Protein AF-A0AAV2LCS0-F1 (afdb_monomer_lite)

Sequence (369 aa):
MIQVMLLKSLLQVCLQYDCSNLLSLPSSFLEPLLCFTLMEDPEIRLLVLRILTSLLDRKHNQDQLETSVDFDVSILEQKREHSRHDQLFMRKNADSLYRHMFLAFKEESNGRDHFHSLFVLLAVVLLELSNEEAEVDLIRLVLALQELALSNQEELSVFNRCGIHAVCAAFMSLICGVAFTAELRTYVTKVVESRRTKASFLLPEFVFSDSKCVPERDLEVEPCCLFVQSEVCEALTGTSYSANIERLRLPYTSQLTDEERLSRRKSVNDVISVQLDLDPETRDPLQKPQEQITFETLKNAIEDVGGAEEEQRRRREVTLRFQTAPFEEIAALCGAKTLLQSGLPQVFELIIRTPPSPTAPRSEPGFHH

Radius of gyration: 25.66 Å; chains: 1; bounding box: 66×73×80 Å

InterPro domains:
  IPR051851 EFR3 Homologs [PTHR12444] (1-360)

Organism: Knipowitschia caucasica (NCBI:txid637954)

Foldseek 3Di:
DVLLVLLVVLLVVLLVDQCPFPLLPDPLQVLLLLVQCQDLDPSSVLSSLSSLLSNLQNPPQLVQDDLALPRQLVVGDADPDADPRLVVVCVVCVLSNLLSLLNSLLRQPDALSSLSSSLSSLLSCLRRRDDLQSLLVSLLSLQVLLVVLVDPVRPHDLLSSLSSLQSSLSSQSSSCNRDFDPQSNVLSVQLVVVCVVPPVSSHPVNSNDPDPPRDPDDDDDDPSNHDDLVSNLVRCPPHPSNVCSVVSVDHDDSDDDVVRVVVVVVVVVVVVPPDDDDDDDDDDDDDDDDDDDDPVNVVVVVVVVVVVVVVVVVLVVVVVCVVPPDPVVVVVVPVPPPCCSVCVVSSSCVSSPPDDPDDDDPDDDDDDD

pLDDT: mean 75.93, std 22.0, range [28.0, 98.44]

Structure (mmCIF, N/CA/C/O backbone):
data_AF-A0AAV2LCS0-F1
#
_entry.id   AF-A0AAV2LCS0-F1
#
loop_
_atom_site.group_PDB
_atom_site.id
_atom_site.type_symbol
_atom_site.label_atom_id
_atom_site.label_alt_id
_atom_site.label_comp_id
_atom_site.label_asym_id
_atom_site.label_entity_id
_atom_site.label_seq_id
_atom_site.pdbx_PDB_ins_code
_atom_site.Cartn_x
_atom_site.Cartn_y
_atom_site.Cartn_z
_atom_site.occupancy
_atom_site.B_iso_or_equiv
_atom_site.auth_seq_id
_atom_site.auth_comp_id
_atom_site.auth_asym_id
_atom_site.auth_atom_id
_atom_site.pdbx_PDB_model_num
ATOM 1 N N . MET A 1 1 ? 5.949 -1.673 -27.686 1.00 60.91 1 MET A N 1
ATOM 2 C CA . MET A 1 1 ? 6.472 -3.025 -28.015 1.00 60.91 1 MET A CA 1
ATOM 3 C C . MET A 1 1 ? 7.905 -3.245 -27.515 1.00 60.91 1 MET A C 1
ATOM 5 O O . MET A 1 1 ? 8.075 -4.097 -26.659 1.00 60.91 1 MET A O 1
ATOM 9 N N . ILE A 1 2 ? 8.917 -2.474 -27.947 1.00 74.25 2 ILE A N 1
ATOM 10 C CA . ILE A 1 2 ? 10.315 -2.647 -27.473 1.00 74.25 2 ILE A CA 1
ATOM 11 C C . ILE A 1 2 ? 10.454 -2.413 -25.956 1.00 74.25 2 ILE A C 1
ATOM 13 O O . ILE A 1 2 ? 11.047 -3.234 -25.267 1.00 74.25 2 ILE A O 1
ATOM 17 N N . GLN A 1 3 ? 9.855 -1.345 -25.422 1.00 75.31 3 GLN A N 1
ATOM 18 C CA . GLN A 1 3 ? 9.908 -1.022 -23.988 1.00 75.31 3 GLN A CA 1
ATOM 19 C C . GLN A 1 3 ? 9.312 -2.137 -23.110 1.00 75.31 3 GLN A C 1
ATOM 21 O O . GLN A 1 3 ? 9.934 -2.563 -22.144 1.00 75.31 3 GLN A O 1
ATOM 26 N N . VAL A 1 4 ? 8.155 -2.683 -23.499 1.00 82.88 4 VAL A N 1
ATOM 27 C CA . VAL A 1 4 ? 7.520 -3.835 -22.831 1.00 82.88 4 VAL A CA 1
ATOM 28 C C . VAL A 1 4 ? 8.422 -5.072 -22.864 1.00 82.88 4 VAL A C 1
ATOM 30 O O . VAL A 1 4 ? 8.552 -5.760 -21.856 1.00 82.88 4 VAL A O 1
ATOM 33 N N . MET A 1 5 ? 9.083 -5.356 -23.993 1.00 84.00 5 MET A N 1
ATOM 34 C CA . MET A 1 5 ? 10.032 -6.473 -24.083 1.00 84.00 5 MET A CA 1
ATOM 35 C C . MET A 1 5 ? 11.230 -6.279 -23.148 1.00 84.00 5 MET A C 1
ATOM 37 O O . MET A 1 5 ? 11.602 -7.215 -22.447 1.00 84.00 5 MET A O 1
ATOM 41 N N . LEU A 1 6 ? 11.800 -5.071 -23.090 1.00 81.25 6 LEU A N 1
ATOM 42 C CA . LEU A 1 6 ? 12.910 -4.758 -22.185 1.00 81.25 6 LEU A CA 1
ATOM 43 C C . LEU A 1 6 ? 12.504 -4.891 -20.714 1.00 81.25 6 LEU A C 1
ATOM 45 O O . LEU A 1 6 ? 13.257 -5.466 -19.935 1.00 81.25 6 LEU A O 1
ATOM 49 N N . LEU A 1 7 ? 11.310 -4.425 -20.340 1.00 86.69 7 LEU A N 1
ATOM 50 C CA . LEU A 1 7 ? 10.780 -4.578 -18.982 1.00 86.69 7 LEU A CA 1
ATOM 51 C C . LEU A 1 7 ? 10.519 -6.047 -18.631 1.00 86.69 7 LEU A C 1
ATOM 53 O O . LEU A 1 7 ? 10.845 -6.471 -17.528 1.00 86.69 7 LEU A O 1
ATOM 57 N N . LYS A 1 8 ? 10.008 -6.855 -19.567 1.00 87.19 8 LYS A N 1
ATOM 58 C CA . LYS A 1 8 ? 9.865 -8.308 -19.367 1.00 87.19 8 LYS A CA 1
ATOM 59 C C . LYS A 1 8 ? 11.221 -8.982 -19.152 1.00 87.19 8 LYS A C 1
ATOM 61 O O . LYS A 1 8 ? 11.351 -9.785 -18.232 1.00 87.19 8 LYS A O 1
ATOM 66 N N . SER A 1 9 ? 12.232 -8.628 -19.945 1.00 85.44 9 SER A N 1
ATOM 67 C CA . SER A 1 9 ? 13.601 -9.121 -19.751 1.00 85.44 9 SER A CA 1
ATOM 68 C C . SER A 1 9 ? 14.180 -8.677 -18.410 1.00 85.44 9 SER A C 1
ATOM 70 O O . SER A 1 9 ? 14.787 -9.483 -17.711 1.00 85.44 9 SER A O 1
ATOM 72 N N . LEU A 1 10 ? 13.960 -7.420 -18.017 1.00 85.31 10 LEU A N 1
ATOM 73 C CA . LEU A 1 10 ? 14.415 -6.909 -16.731 1.00 85.31 10 LEU A CA 1
ATOM 74 C C . LEU A 1 10 ? 13.744 -7.642 -15.566 1.00 85.31 10 LEU A C 1
ATOM 76 O O . LEU A 1 10 ? 14.432 -8.052 -14.640 1.00 85.31 10 LEU A O 1
ATOM 80 N N . LEU A 1 11 ? 12.432 -7.869 -15.634 1.00 86.50 11 LEU A N 1
ATOM 81 C CA . LEU A 1 11 ? 11.710 -8.637 -14.625 1.00 86.50 11 LEU A CA 1
ATOM 82 C C . LEU A 1 11 ? 12.315 -10.036 -14.452 1.00 86.50 11 LEU A C 1
ATOM 84 O O . LEU A 1 11 ? 12.570 -10.446 -13.326 1.00 86.50 11 LEU A O 1
ATOM 88 N N . GLN A 1 12 ? 12.623 -10.734 -15.550 1.00 85.62 12 GLN A N 1
ATOM 89 C CA . GLN A 1 12 ? 13.278 -12.048 -15.488 1.00 85.62 12 GLN A CA 1
ATOM 90 C C . GLN A 1 12 ? 14.646 -11.999 -14.795 1.00 85.62 12 GLN A C 1
ATOM 92 O O . GLN A 1 12 ? 14.981 -12.905 -14.036 1.00 85.62 12 GLN A O 1
ATOM 97 N N . VAL A 1 13 ? 15.421 -10.934 -15.015 1.00 83.69 13 VAL A N 1
ATOM 98 C CA . VAL A 1 13 ? 16.699 -10.728 -14.318 1.00 83.69 13 VAL A CA 1
ATOM 99 C C . VAL A 1 13 ? 16.473 -10.437 -12.833 1.00 83.69 13 VAL A C 1
ATOM 101 O O . VAL A 1 13 ? 17.164 -11.011 -11.997 1.00 83.69 13 VAL A O 1
ATOM 104 N N . CYS A 1 14 ? 15.502 -9.587 -12.491 1.00 82.94 14 CYS A N 1
ATOM 105 C CA . CYS A 1 14 ? 15.187 -9.228 -11.107 1.00 82.94 14 CYS A CA 1
ATOM 106 C C . CYS A 1 14 ? 14.700 -10.423 -10.282 1.00 82.94 14 CYS A C 1
ATOM 108 O O . CYS A 1 14 ? 15.088 -10.537 -9.127 1.00 82.94 14 CYS A O 1
ATOM 110 N N . LEU A 1 15 ? 13.936 -11.346 -10.874 1.00 80.44 15 LEU A N 1
ATOM 111 C CA . LEU A 1 15 ? 13.495 -12.578 -10.202 1.00 80.44 15 LEU A CA 1
ATOM 112 C C . LEU A 1 15 ? 14.661 -13.479 -9.762 1.00 80.44 15 LEU A C 1
ATOM 114 O O . LEU A 1 15 ? 14.513 -14.269 -8.836 1.00 80.44 15 LEU A O 1
ATOM 118 N N . GLN A 1 16 ? 15.819 -13.372 -10.418 1.00 75.44 16 GLN A N 1
ATOM 119 C CA . GLN A 1 16 ? 17.027 -14.137 -10.087 1.00 75.44 16 GLN A CA 1
ATOM 120 C C . GLN A 1 16 ? 18.063 -13.307 -9.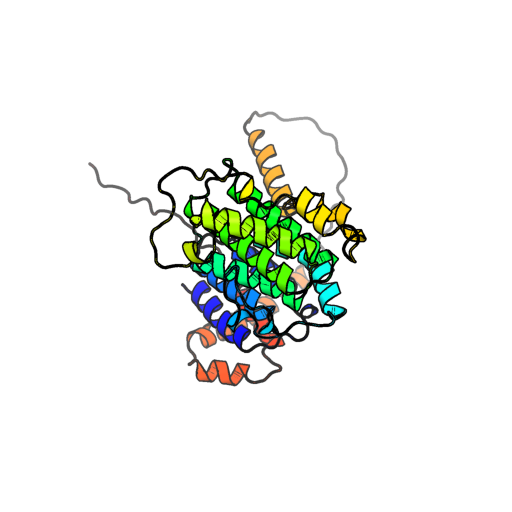316 1.00 75.44 16 GLN A C 1
ATOM 122 O O . GLN A 1 16 ? 19.148 -13.801 -8.996 1.00 75.44 16 GLN A O 1
ATOM 127 N N . TYR A 1 17 ? 17.769 -12.032 -9.055 1.00 73.00 17 TYR A N 1
ATOM 128 C CA . TYR A 1 17 ? 18.704 -11.093 -8.460 1.00 73.00 17 TYR A CA 1
ATOM 129 C C . TYR A 1 17 ? 18.510 -11.006 -6.946 1.00 73.00 17 TYR A C 1
ATOM 131 O O . TYR A 1 17 ? 17.496 -10.517 -6.463 1.00 73.00 17 TYR A O 1
ATOM 139 N N . ASP A 1 18 ? 19.532 -11.406 -6.192 1.00 68.38 18 ASP A N 1
ATOM 140 C CA . ASP A 1 18 ? 19.561 -11.236 -4.739 1.00 68.38 18 ASP A CA 1
ATOM 141 C C . ASP A 1 18 ? 20.116 -9.847 -4.373 1.00 68.38 18 ASP A C 1
ATOM 143 O O . ASP A 1 18 ? 21.335 -9.615 -4.338 1.00 68.38 18 ASP A O 1
ATOM 147 N N . CYS A 1 19 ? 19.213 -8.893 -4.116 1.00 69.38 19 CYS A N 1
ATOM 148 C CA . CYS A 1 19 ? 19.583 -7.552 -3.671 1.00 69.38 19 CYS A CA 1
ATOM 149 C C . CYS A 1 19 ? 19.865 -7.509 -2.161 1.00 69.38 19 CYS A C 1
ATOM 151 O O . CYS A 1 19 ? 19.129 -6.913 -1.376 1.00 69.38 19 CYS A O 1
ATOM 153 N N . SER A 1 20 ? 20.987 -8.088 -1.736 1.00 70.44 20 SER A N 1
ATOM 154 C CA . SER A 1 20 ? 21.391 -8.062 -0.319 1.00 70.44 20 SER A CA 1
ATOM 155 C C . SER A 1 20 ? 21.577 -6.644 0.262 1.00 70.44 20 SER A C 1
ATOM 157 O O . SER A 1 20 ? 21.400 -6.447 1.466 1.00 70.44 20 SER A O 1
ATOM 159 N N . ASN A 1 21 ? 21.899 -5.635 -0.564 1.00 75.88 21 ASN A N 1
ATOM 160 C CA . ASN A 1 21 ? 22.090 -4.246 -0.130 1.00 75.88 21 ASN A CA 1
ATOM 161 C C . ASN A 1 21 ? 21.350 -3.231 -1.018 1.00 75.88 21 ASN A C 1
ATOM 163 O O . ASN A 1 21 ? 21.892 -2.759 -2.019 1.00 75.88 21 ASN A O 1
ATOM 167 N N . LEU A 1 22 ? 20.163 -2.803 -0.589 1.00 78.50 22 LEU A N 1
ATOM 168 C CA . LEU A 1 22 ? 19.326 -1.841 -1.317 1.00 78.50 22 LEU A CA 1
ATOM 169 C C . LEU A 1 22 ? 19.966 -0.458 -1.492 1.00 78.50 22 LEU A C 1
ATOM 171 O O . LEU A 1 22 ? 19.642 0.244 -2.443 1.00 78.50 22 LEU A O 1
ATOM 175 N N . LEU A 1 23 ? 20.923 -0.058 -0.644 1.00 74.25 23 LEU A N 1
ATOM 176 C CA . LEU A 1 23 ? 21.664 1.197 -0.848 1.00 74.25 23 LEU A CA 1
ATOM 177 C C . LEU A 1 23 ? 22.546 1.181 -2.102 1.00 74.25 23 LEU A C 1
ATOM 179 O O . LEU A 1 23 ? 22.976 2.241 -2.552 1.00 74.25 23 LEU A O 1
ATOM 183 N N . SER A 1 24 ? 22.836 -0.003 -2.646 1.00 74.50 24 SER A N 1
ATOM 184 C CA . SER A 1 24 ? 23.563 -0.133 -3.909 1.00 74.50 24 SER A CA 1
ATOM 185 C C . SER A 1 24 ? 22.690 0.143 -5.133 1.00 74.50 24 SER A C 1
ATOM 187 O O . SER A 1 24 ? 23.241 0.334 -6.215 1.00 74.50 24 SER A O 1
ATOM 189 N N . LEU A 1 25 ? 21.360 0.221 -4.970 1.00 76.88 25 LEU A N 1
ATOM 190 C CA . LEU A 1 25 ? 20.455 0.631 -6.040 1.00 76.88 25 LEU A CA 1
ATOM 191 C C . LEU A 1 25 ? 20.701 2.112 -6.373 1.00 76.88 25 LEU A C 1
ATOM 193 O O . LEU A 1 25 ? 20.488 2.982 -5.521 1.00 76.88 25 LEU A O 1
ATOM 197 N N . PRO A 1 26 ? 21.144 2.433 -7.601 1.00 75.69 26 PRO A N 1
ATOM 198 C CA . PRO A 1 26 ? 21.376 3.815 -7.995 1.00 75.69 26 PRO A CA 1
ATOM 199 C C . PRO A 1 26 ? 20.075 4.623 -7.942 1.00 75.69 26 PRO A C 1
ATOM 201 O O . PRO A 1 26 ? 19.030 4.164 -8.400 1.00 75.69 26 PRO A O 1
ATOM 204 N N . SER A 1 27 ? 20.121 5.866 -7.454 1.00 74.31 27 SER A N 1
ATOM 205 C CA . SER A 1 27 ? 18.945 6.753 -7.509 1.00 74.31 27 SER A CA 1
ATOM 206 C C . SER A 1 27 ? 18.533 7.079 -8.945 1.00 74.31 27 SER A C 1
ATOM 208 O O . SER A 1 27 ? 17.351 7.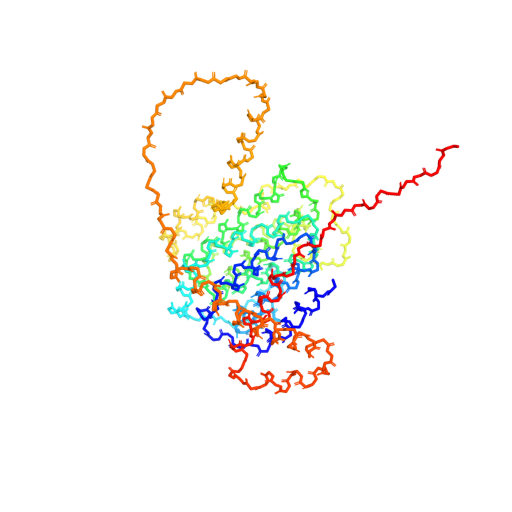252 -9.212 1.00 74.31 27 SER A O 1
ATOM 210 N N . SER A 1 28 ? 19.493 7.079 -9.877 1.00 73.44 28 SER A N 1
ATOM 211 C CA . SER A 1 28 ? 19.252 7.166 -11.324 1.00 73.44 28 SER A CA 1
ATOM 212 C C . SER A 1 28 ? 18.474 5.976 -11.891 1.00 73.44 28 SER A C 1
ATOM 214 O O . SER A 1 28 ? 18.107 5.999 -13.058 1.00 73.44 28 SER A O 1
ATOM 216 N N . PHE A 1 29 ? 18.239 4.938 -11.089 1.00 80.19 29 PHE A N 1
ATOM 217 C CA . PHE A 1 29 ? 17.440 3.781 -11.459 1.00 80.19 29 PHE A CA 1
ATOM 218 C C . PHE A 1 29 ? 16.111 3.727 -10.702 1.00 80.19 29 PHE A C 1
ATOM 220 O O . PHE A 1 29 ? 15.063 3.584 -11.329 1.00 80.19 29 PHE A O 1
ATOM 227 N N . LEU A 1 30 ? 16.143 3.873 -9.373 1.00 85.62 30 LEU A N 1
ATOM 228 C CA . LEU A 1 30 ? 14.934 3.765 -8.555 1.00 85.62 30 LEU A CA 1
ATOM 229 C C . LEU A 1 30 ? 13.898 4.835 -8.918 1.00 85.62 30 LEU A C 1
ATOM 231 O O . LEU A 1 30 ? 12.735 4.501 -9.102 1.00 85.62 30 LEU A O 1
ATOM 235 N N . GLU A 1 31 ? 14.309 6.097 -9.057 1.00 86.94 31 GLU A N 1
ATOM 236 C CA . GLU A 1 31 ? 13.360 7.182 -9.330 1.00 86.94 31 GLU A CA 1
ATOM 237 C C . GLU A 1 31 ? 12.685 7.024 -10.706 1.00 86.94 31 GLU A C 1
ATOM 239 O O . GLU A 1 31 ? 11.459 7.068 -10.762 1.00 86.94 31 GLU A O 1
ATOM 244 N N . PRO A 1 32 ? 13.401 6.725 -11.810 1.00 85.62 32 PRO A N 1
ATOM 245 C CA . PRO A 1 32 ? 12.733 6.432 -13.076 1.00 85.62 32 PRO A CA 1
ATOM 246 C C . PRO A 1 32 ? 11.816 5.206 -13.042 1.00 85.62 32 PRO A C 1
ATOM 248 O O . PRO A 1 32 ? 10.761 5.241 -13.671 1.00 85.62 32 PRO A O 1
ATOM 251 N N . LEU A 1 33 ? 12.166 4.140 -12.306 1.00 88.00 33 LEU A N 1
ATOM 252 C CA . LEU A 1 33 ? 11.241 3.017 -12.110 1.00 88.00 33 LEU A CA 1
ATOM 253 C C . LEU A 1 33 ? 9.968 3.458 -11.389 1.00 88.00 33 LEU A C 1
ATOM 255 O O . LEU A 1 33 ? 8.880 3.078 -11.804 1.00 88.00 33 LEU A O 1
ATOM 259 N N . LEU A 1 34 ? 10.092 4.264 -10.336 1.00 91.38 34 LEU A N 1
ATOM 260 C CA . LEU A 1 34 ? 8.938 4.809 -9.633 1.00 91.38 34 LEU A CA 1
ATOM 261 C C . LEU A 1 34 ? 8.088 5.682 -10.569 1.00 91.38 34 LEU A C 1
ATOM 263 O O . LEU A 1 34 ? 6.880 5.501 -10.633 1.00 91.38 34 LEU A O 1
ATOM 267 N N . CYS A 1 35 ? 8.690 6.538 -11.395 1.00 90.56 35 CYS A N 1
ATOM 268 C CA . CYS A 1 35 ? 7.948 7.283 -12.417 1.00 90.56 35 CYS A CA 1
ATOM 269 C C . CYS A 1 35 ? 7.230 6.353 -13.409 1.00 90.56 35 CYS A C 1
ATOM 271 O O . CYS A 1 35 ? 6.124 6.650 -13.859 1.00 90.56 35 CYS A O 1
ATOM 273 N N . PHE A 1 36 ? 7.825 5.204 -13.741 1.00 90.00 36 PHE A N 1
ATOM 274 C CA . PHE A 1 36 ? 7.237 4.257 -14.685 1.00 90.00 36 PHE A CA 1
ATOM 275 C C . PHE A 1 36 ? 6.006 3.529 -14.122 1.00 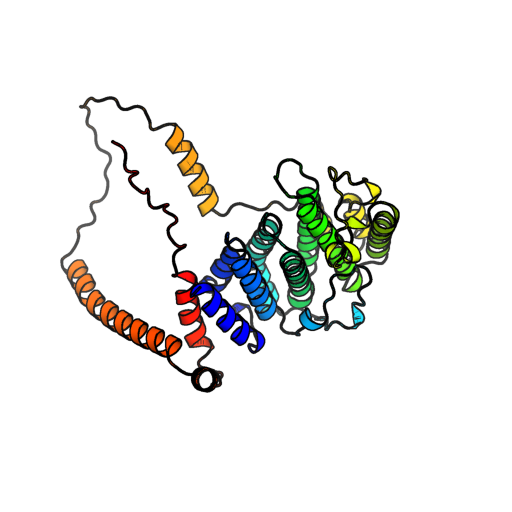90.00 36 PHE A C 1
ATOM 277 O O . PHE A 1 36 ? 5.201 3.014 -14.903 1.00 90.00 36 PHE A O 1
ATOM 284 N N . THR A 1 37 ? 5.793 3.537 -12.797 1.00 94.19 37 THR A N 1
ATOM 285 C CA . THR A 1 37 ? 4.527 3.075 -12.204 1.00 94.19 37 THR A CA 1
ATOM 286 C C . THR A 1 37 ? 3.362 4.013 -12.497 1.00 94.19 37 THR A C 1
ATOM 288 O O . THR A 1 37 ? 2.243 3.664 -12.150 1.00 94.19 37 THR A O 1
ATOM 291 N N . LEU A 1 38 ? 3.603 5.177 -13.111 1.00 93.88 38 LEU A N 1
ATOM 292 C CA . LEU A 1 38 ? 2.603 6.196 -13.455 1.00 93.88 38 LEU A CA 1
ATOM 293 C C . LEU A 1 38 ? 2.481 6.404 -14.976 1.00 93.88 38 LEU A C 1
ATOM 295 O O . LEU A 1 38 ? 1.999 7.432 -15.440 1.00 93.88 38 LEU A O 1
ATOM 299 N N . MET A 1 39 ? 2.968 5.454 -15.780 1.00 91.44 39 MET A N 1
ATOM 300 C CA . MET A 1 39 ? 2.828 5.507 -17.239 1.00 91.44 39 MET A CA 1
ATOM 301 C C . MET A 1 39 ? 1.380 5.268 -17.664 1.00 91.44 39 MET A C 1
ATOM 303 O O . MET A 1 39 ? 0.693 4.439 -17.076 1.00 91.44 39 MET A O 1
ATOM 307 N N . GLU A 1 40 ? 0.946 5.896 -18.758 1.00 89.31 40 GLU A N 1
ATOM 308 C CA . GLU A 1 40 ? -0.407 5.702 -19.310 1.00 89.31 40 GLU A CA 1
ATOM 309 C C . GLU A 1 40 ? -0.704 4.229 -19.653 1.00 89.31 40 GLU A C 1
ATOM 311 O O . GLU A 1 40 ? -1.824 3.753 -19.459 1.00 89.31 40 GLU A O 1
ATOM 316 N N . ASP A 1 41 ? 0.308 3.484 -20.113 1.00 92.56 41 ASP A N 1
ATOM 317 C CA . ASP A 1 41 ? 0.187 2.071 -20.486 1.00 92.56 41 ASP A CA 1
ATOM 318 C C . ASP A 1 41 ? 0.076 1.160 -19.238 1.00 92.56 41 ASP A C 1
ATOM 320 O O . ASP A 1 41 ? 1.053 1.013 -18.487 1.00 92.56 41 ASP A O 1
ATOM 324 N N . PRO A 1 42 ? -1.076 0.492 -19.020 1.00 95.00 42 PRO A N 1
ATOM 325 C CA . PRO A 1 42 ? -1.289 -0.364 -17.858 1.00 95.00 42 PRO A CA 1
ATOM 326 C C . PRO A 1 42 ? -0.383 -1.601 -17.839 1.00 95.00 42 PRO A C 1
ATOM 328 O O . PRO A 1 42 ? -0.048 -2.073 -16.750 1.00 95.00 42 PRO A O 1
ATOM 331 N N . GLU A 1 43 ? 0.043 -2.134 -18.990 1.00 95.56 43 GLU A N 1
ATOM 332 C CA . GLU A 1 43 ? 0.960 -3.281 -19.029 1.00 95.56 43 GLU A CA 1
ATOM 333 C C . GLU A 1 43 ? 2.345 -2.871 -18.513 1.00 95.56 43 GLU A C 1
ATOM 335 O O . GLU A 1 43 ? 2.960 -3.600 -17.732 1.00 95.56 43 GLU A O 1
ATOM 340 N N . ILE A 1 44 ? 2.813 -1.675 -18.889 1.00 93.44 44 ILE A N 1
ATOM 341 C CA . ILE A 1 44 ? 4.080 -1.118 -18.399 1.00 93.44 44 ILE A CA 1
ATOM 342 C C . ILE A 1 44 ? 4.025 -0.921 -16.886 1.00 93.44 44 ILE A C 1
ATOM 344 O O . ILE A 1 44 ? 4.919 -1.409 -16.191 1.00 93.44 44 ILE A O 1
ATOM 348 N N . ARG A 1 45 ? 2.967 -0.279 -16.365 1.00 96.06 45 ARG A N 1
ATOM 349 C CA . ARG A 1 45 ? 2.807 -0.084 -14.914 1.00 96.06 45 ARG A CA 1
ATOM 350 C C . ARG A 1 45 ? 2.854 -1.412 -14.164 1.00 96.06 45 ARG A C 1
ATOM 352 O O . ARG A 1 45 ? 3.587 -1.537 -13.188 1.00 96.06 45 ARG A O 1
ATOM 359 N N . LEU A 1 46 ? 2.125 -2.423 -14.645 1.00 96.81 46 LEU A N 1
ATOM 360 C CA . LEU A 1 46 ? 2.076 -3.741 -14.009 1.00 96.81 46 LEU A CA 1
ATOM 361 C C . LEU A 1 46 ? 3.449 -4.425 -13.980 1.00 96.81 46 LEU A C 1
ATOM 363 O O . LEU A 1 46 ? 3.850 -4.966 -12.950 1.00 96.81 46 LEU A O 1
ATOM 367 N N . LEU A 1 47 ? 4.189 -4.390 -15.092 1.00 95.62 47 LEU A N 1
ATOM 368 C CA . LEU A 1 47 ? 5.542 -4.951 -15.156 1.00 95.62 47 LEU A CA 1
ATOM 369 C C . LEU A 1 47 ? 6.489 -4.247 -14.183 1.00 95.62 47 LEU A C 1
ATOM 371 O O . LEU A 1 47 ? 7.274 -4.906 -13.508 1.00 95.62 47 LEU A O 1
ATOM 375 N N . VAL A 1 48 ? 6.403 -2.923 -14.095 1.00 95.38 48 VAL A N 1
ATOM 376 C CA . VAL A 1 48 ? 7.273 -2.107 -13.243 1.00 95.38 48 VAL A CA 1
ATOM 377 C C . VAL A 1 48 ? 6.960 -2.317 -11.766 1.00 95.38 48 VAL A C 1
ATOM 379 O O . VAL A 1 48 ? 7.891 -2.460 -10.978 1.00 95.38 48 VAL A O 1
ATOM 382 N N . LEU A 1 49 ? 5.682 -2.427 -11.392 1.00 96.88 49 LEU A N 1
ATOM 383 C CA . LEU A 1 49 ? 5.283 -2.808 -10.035 1.00 96.88 49 LEU A CA 1
ATOM 384 C C . LEU A 1 49 ? 5.888 -4.161 -9.647 1.00 96.88 49 LEU A C 1
ATOM 386 O O . LEU A 1 49 ? 6.474 -4.278 -8.577 1.00 96.88 49 LEU A O 1
ATOM 390 N N . ARG A 1 50 ? 5.834 -5.158 -10.541 1.00 95.69 50 ARG A N 1
ATOM 391 C CA . ARG A 1 50 ? 6.453 -6.473 -10.302 1.00 95.69 50 ARG A CA 1
ATOM 392 C C . ARG A 1 50 ? 7.974 -6.389 -10.183 1.00 95.69 50 ARG A C 1
ATOM 394 O O . ARG A 1 50 ? 8.531 -6.998 -9.282 1.00 95.69 50 ARG A O 1
ATOM 401 N N . ILE A 1 51 ? 8.641 -5.604 -11.035 1.00 93.00 51 ILE A N 1
ATOM 402 C CA . ILE A 1 51 ? 10.093 -5.372 -10.947 1.00 93.00 51 ILE A CA 1
ATOM 403 C C . ILE A 1 51 ? 10.457 -4.753 -9.595 1.00 93.00 51 ILE A C 1
ATOM 405 O O . ILE A 1 51 ? 11.361 -5.246 -8.925 1.00 93.00 51 ILE A O 1
ATOM 409 N N . LEU A 1 52 ? 9.756 -3.690 -9.186 1.00 93.62 52 LEU A N 1
ATOM 410 C CA . LEU A 1 52 ? 9.975 -3.026 -7.901 1.00 93.62 52 LEU A CA 1
ATOM 411 C C . LEU A 1 52 ? 9.775 -4.000 -6.739 1.00 93.62 52 LEU A C 1
ATOM 413 O O . LEU A 1 52 ? 10.647 -4.095 -5.882 1.00 93.62 52 LEU A O 1
ATOM 417 N N . THR A 1 53 ? 8.687 -4.769 -6.747 1.00 94.62 53 THR A N 1
ATOM 418 C CA . THR A 1 53 ? 8.434 -5.807 -5.744 1.00 94.62 53 THR A CA 1
ATOM 419 C C . THR A 1 53 ? 9.575 -6.820 -5.690 1.00 94.62 53 THR A C 1
ATOM 421 O O . THR A 1 53 ? 10.132 -7.027 -4.619 1.00 94.62 53 THR A O 1
ATOM 424 N N . SER A 1 54 ? 9.992 -7.400 -6.822 1.00 91.81 54 SER A N 1
ATOM 425 C CA . SER A 1 54 ? 11.081 -8.388 -6.850 1.00 91.81 54 SER A CA 1
ATOM 426 C C . SER A 1 54 ? 12.424 -7.823 -6.377 1.00 91.81 54 SER A C 1
ATOM 428 O O . SER A 1 54 ? 13.213 -8.549 -5.788 1.00 91.81 54 SER A O 1
ATOM 430 N N . LEU A 1 55 ? 12.697 -6.534 -6.604 1.00 89.75 55 LEU A N 1
ATOM 431 C CA . LEU A 1 55 ? 13.914 -5.887 -6.103 1.00 89.75 55 LEU A CA 1
ATOM 432 C C . LEU A 1 55 ? 13.911 -5.705 -4.580 1.00 89.75 55 LEU A C 1
ATOM 434 O O . LEU A 1 55 ? 14.978 -5.721 -3.965 1.00 89.75 55 LEU A O 1
ATOM 438 N N . LEU A 1 56 ? 12.737 -5.480 -3.985 1.00 91.25 56 LEU A N 1
ATOM 439 C CA . LEU A 1 56 ? 12.585 -5.225 -2.552 1.00 91.25 56 LEU A CA 1
ATOM 440 C C . LEU A 1 56 ? 12.369 -6.514 -1.740 1.00 91.25 56 LEU A C 1
ATOM 442 O O . LEU A 1 56 ? 12.814 -6.585 -0.594 1.00 91.25 56 LEU A O 1
ATOM 446 N N . ASP A 1 57 ? 11.722 -7.522 -2.325 1.00 91.62 57 ASP A N 1
ATOM 447 C CA . ASP A 1 57 ? 11.327 -8.781 -1.685 1.00 91.62 57 ASP A CA 1
ATOM 448 C C . ASP A 1 57 ? 12.465 -9.809 -1.634 1.00 91.62 57 ASP A C 1
ATOM 450 O O . ASP A 1 57 ? 12.509 -10.783 -2.385 1.00 91.62 57 ASP A O 1
ATOM 454 N N . ARG A 1 58 ? 13.412 -9.589 -0.723 1.00 88.50 58 ARG A N 1
ATOM 455 C CA . ARG A 1 58 ? 14.615 -10.430 -0.584 1.00 88.50 58 ARG A CA 1
ATOM 456 C C . ARG A 1 58 ? 14.333 -11.823 -0.031 1.00 88.50 58 ARG A C 1
ATOM 458 O O . ARG A 1 58 ? 15.172 -12.708 -0.165 1.00 88.50 58 ARG A O 1
ATOM 465 N N . LYS A 1 59 ? 13.194 -12.006 0.631 1.00 88.12 59 LYS A N 1
ATOM 466 C CA . LYS A 1 59 ? 12.776 -13.286 1.211 1.00 88.12 59 LYS A CA 1
ATOM 467 C C . LYS A 1 59 ? 11.756 -14.035 0.368 1.00 88.12 59 LYS A C 1
ATOM 469 O O . LYS A 1 59 ? 11.280 -15.080 0.800 1.00 88.12 59 LYS A O 1
ATOM 474 N N . HIS A 1 60 ? 11.430 -13.522 -0.817 1.00 89.81 60 HIS A N 1
ATOM 475 C CA . HIS A 1 60 ? 10.460 -14.142 -1.716 1.00 89.81 60 HIS A CA 1
ATOM 476 C C . HIS A 1 60 ? 9.089 -14.359 -1.044 1.00 89.81 60 HIS A C 1
ATOM 478 O O . HIS A 1 60 ? 8.397 -15.344 -1.298 1.00 89.81 60 HIS A O 1
ATOM 484 N N . ASN A 1 61 ? 8.684 -13.431 -0.166 1.00 92.12 61 ASN A N 1
ATOM 485 C CA . ASN A 1 61 ? 7.378 -13.470 0.487 1.00 92.12 61 ASN A CA 1
ATOM 486 C C . ASN A 1 61 ? 6.236 -13.235 -0.518 1.00 92.12 61 ASN A C 1
ATOM 488 O O . ASN A 1 61 ? 5.113 -13.663 -0.262 1.00 92.12 61 ASN A O 1
ATOM 492 N N . GLN A 1 62 ? 6.501 -12.595 -1.665 1.00 92.19 62 GLN A N 1
ATOM 493 C CA . GLN A 1 62 ? 5.498 -12.333 -2.704 1.00 92.19 62 GLN A CA 1
ATOM 494 C C . GLN A 1 62 ? 4.805 -13.601 -3.214 1.00 92.19 62 GLN A C 1
ATOM 496 O O . GLN A 1 62 ? 3.617 -13.547 -3.512 1.00 92.19 62 GLN A O 1
ATOM 501 N N . ASP A 1 63 ? 5.508 -14.736 -3.256 1.00 90.62 63 ASP A N 1
ATOM 502 C CA . ASP A 1 63 ? 4.964 -16.005 -3.758 1.00 90.62 63 ASP A CA 1
ATOM 503 C C . ASP A 1 63 ? 3.948 -16.634 -2.791 1.00 90.62 63 ASP A C 1
ATOM 505 O O . ASP A 1 63 ? 3.158 -17.491 -3.184 1.00 90.62 63 ASP A O 1
ATOM 509 N N . GLN A 1 64 ? 3.973 -16.213 -1.523 1.00 92.56 64 GLN A N 1
ATOM 510 C CA . GLN A 1 64 ? 3.079 -16.689 -0.467 1.00 92.56 64 GLN A CA 1
ATOM 511 C C . GLN A 1 64 ? 1.994 -15.671 -0.107 1.00 92.56 64 GLN A C 1
ATOM 513 O O . GLN A 1 64 ? 1.049 -16.013 0.594 1.00 92.56 64 GLN A O 1
ATOM 518 N N . LEU A 1 65 ? 2.132 -14.415 -0.539 1.00 93.06 65 LEU A N 1
ATOM 519 C CA . LEU A 1 65 ? 1.199 -13.350 -0.196 1.00 93.06 65 LEU A CA 1
ATOM 520 C C . LEU A 1 65 ? -0.123 -13.518 -0.947 1.00 93.06 65 LEU A C 1
ATOM 522 O O . LEU A 1 65 ? -0.192 -13.400 -2.169 1.00 93.06 65 LEU A O 1
ATOM 526 N N . GLU A 1 66 ? -1.203 -13.677 -0.190 1.00 90.06 66 GLU A N 1
ATOM 527 C CA . GLU A 1 66 ? -2.560 -13.645 -0.723 1.00 90.06 66 GLU A CA 1
ATOM 528 C C . GLU A 1 66 ? -3.240 -12.327 -0.354 1.00 90.06 66 GLU A C 1
ATOM 530 O O . GLU A 1 66 ? -3.132 -11.831 0.770 1.00 90.06 66 GLU A O 1
ATOM 535 N N . THR A 1 67 ? -3.977 -11.741 -1.298 1.00 91.12 67 THR A N 1
ATOM 536 C CA . THR A 1 67 ? -4.798 -10.561 -1.008 1.00 91.12 67 THR A CA 1
ATOM 537 C C . THR A 1 67 ? -6.090 -11.019 -0.340 1.00 91.12 67 THR A C 1
ATOM 539 O O . THR A 1 67 ? -7.092 -11.251 -1.007 1.00 91.12 67 THR A O 1
ATOM 542 N N . SER A 1 68 ? -6.035 -11.195 0.979 1.00 93.50 68 SER A N 1
ATOM 543 C CA . SER A 1 68 ? -7.123 -11.696 1.825 1.00 93.50 68 SER A CA 1
ATOM 544 C C . SER A 1 68 ? -7.084 -11.015 3.193 1.00 93.50 68 SER A C 1
ATOM 546 O O . SER A 1 68 ? -6.018 -10.605 3.660 1.00 93.50 68 SER A O 1
ATOM 548 N N . VAL A 1 69 ? -8.242 -10.882 3.842 1.00 94.19 69 VAL A N 1
ATOM 549 C CA . VAL A 1 69 ? -8.308 -10.414 5.241 1.00 94.19 69 VAL A CA 1
ATOM 550 C C . VAL A 1 69 ? -8.044 -11.531 6.256 1.00 94.19 69 VAL A C 1
ATOM 552 O O . VAL A 1 69 ? -7.667 -11.241 7.387 1.00 94.19 69 VAL A O 1
ATOM 555 N N . ASP A 1 70 ? -8.190 -12.793 5.845 1.00 93.06 70 ASP A N 1
ATOM 556 C CA . ASP A 1 70 ? -8.000 -13.985 6.689 1.00 93.06 70 ASP A CA 1
ATOM 557 C C . ASP A 1 70 ? -6.635 -14.657 6.464 1.00 93.06 70 ASP A C 1
ATOM 559 O O . ASP A 1 70 ? -6.428 -15.811 6.840 1.00 93.06 70 ASP A O 1
ATOM 563 N N . PHE A 1 71 ? -5.707 -13.956 5.812 1.00 92.25 71 PHE A N 1
ATOM 564 C CA . PHE A 1 71 ? -4.399 -14.491 5.458 1.00 92.25 71 PHE A CA 1
ATOM 565 C C . PHE A 1 71 ? -3.582 -14.902 6.697 1.00 92.25 71 PHE A C 1
ATOM 567 O O . PHE A 1 71 ? -3.404 -14.120 7.637 1.00 92.25 71 PHE A O 1
ATOM 574 N N . ASP A 1 72 ? -3.041 -16.123 6.680 1.00 91.44 72 ASP A N 1
ATOM 575 C CA . ASP A 1 72 ? -2.192 -16.633 7.756 1.00 91.44 72 ASP A CA 1
ATOM 576 C C . ASP A 1 72 ? -0.768 -16.077 7.645 1.00 91.44 72 ASP A C 1
ATOM 578 O O . ASP A 1 72 ? 0.098 -16.620 6.965 1.00 91.44 72 ASP A O 1
ATOM 582 N N . VAL A 1 73 ? -0.507 -14.999 8.382 1.00 91.25 73 VAL A N 1
ATOM 583 C CA . VAL A 1 73 ? 0.797 -14.321 8.419 1.00 91.25 73 VAL A CA 1
ATOM 584 C C . VAL A 1 73 ? 1.931 -15.220 8.935 1.00 91.25 73 VAL A C 1
ATOM 586 O O . VAL A 1 73 ? 3.099 -14.918 8.691 1.00 91.25 73 VAL A O 1
ATOM 589 N N . SER A 1 74 ? 1.631 -16.329 9.623 1.00 89.75 74 SER A N 1
ATOM 590 C CA . SER A 1 74 ? 2.661 -17.209 10.191 1.00 89.75 74 SER A CA 1
ATOM 591 C C . SER A 1 74 ? 3.504 -17.944 9.143 1.00 89.75 74 SER A C 1
ATOM 593 O O . SER A 1 74 ? 4.611 -18.380 9.464 1.00 89.75 74 SER A O 1
ATOM 595 N N . ILE A 1 75 ? 3.024 -18.036 7.898 1.00 92.50 75 ILE A N 1
ATOM 596 C CA . ILE A 1 75 ? 3.767 -18.642 6.784 1.00 92.50 75 ILE A CA 1
ATOM 597 C C . ILE A 1 75 ? 4.867 -17.719 6.238 1.00 92.50 75 ILE A C 1
ATOM 599 O O . ILE A 1 75 ? 5.792 -18.181 5.573 1.00 92.50 75 ILE A O 1
ATOM 603 N N . LEU A 1 76 ? 4.785 -16.415 6.528 1.00 92.12 76 LEU A N 1
ATOM 604 C CA . LEU A 1 76 ? 5.712 -15.421 5.998 1.00 92.12 76 LEU A CA 1
ATOM 605 C C . LEU A 1 76 ? 7.036 -15.398 6.758 1.00 92.12 76 LEU A C 1
ATOM 607 O O . LEU A 1 76 ? 7.100 -15.474 7.989 1.00 92.12 76 LEU A O 1
ATOM 611 N N . GLU A 1 77 ? 8.117 -15.155 6.023 1.00 86.88 77 GLU A N 1
ATOM 612 C CA . GLU A 1 77 ? 9.425 -14.958 6.623 1.00 86.88 77 GLU A CA 1
ATOM 613 C C . GLU A 1 77 ? 9.590 -13.523 7.141 1.00 86.88 77 GLU A C 1
ATOM 615 O O . GLU A 1 77 ? 9.974 -12.595 6.425 1.00 86.88 77 GLU A O 1
ATOM 620 N N . GLN A 1 78 ? 9.397 -13.335 8.443 1.00 81.81 78 GLN A N 1
ATOM 621 C CA . GLN A 1 78 ? 9.519 -12.022 9.082 1.00 81.81 78 GLN A CA 1
ATOM 622 C C . GLN A 1 78 ? 10.967 -11.646 9.403 1.00 81.81 78 GLN A C 1
ATOM 624 O O . GLN A 1 78 ? 11.795 -12.477 9.799 1.00 81.81 78 GLN A O 1
ATOM 629 N N . LYS A 1 79 ? 11.323 -10.376 9.197 1.00 75.38 79 LYS A N 1
ATOM 630 C CA . LYS A 1 79 ? 12.643 -9.853 9.560 1.00 75.38 79 LYS A CA 1
ATOM 631 C C . LYS A 1 79 ? 12.616 -9.390 11.017 1.00 75.38 79 LYS A C 1
ATOM 633 O O . LYS A 1 79 ? 11.826 -8.535 11.375 1.00 75.38 79 LYS A O 1
ATOM 638 N N . ARG A 1 80 ? 13.475 -9.971 11.865 1.00 63.94 80 ARG A N 1
ATOM 639 C CA . ARG A 1 80 ? 13.508 -9.642 13.305 1.00 63.94 80 ARG A CA 1
ATOM 640 C C . ARG A 1 80 ? 14.153 -8.287 13.598 1.00 63.94 80 ARG A C 1
ATOM 642 O O . ARG A 1 80 ? 13.760 -7.630 14.548 1.00 63.94 80 ARG A O 1
ATOM 649 N N . GLU A 1 81 ? 15.139 -7.887 12.793 1.00 70.94 81 GLU A N 1
ATOM 650 C CA . GLU A 1 81 ? 15.821 -6.595 12.905 1.00 70.94 81 GLU A CA 1
ATOM 651 C C . GLU A 1 81 ? 16.206 -6.076 11.511 1.00 70.94 81 GLU A C 1
ATOM 653 O O . GLU A 1 81 ? 16.811 -6.793 10.704 1.00 70.94 81 GLU A O 1
ATOM 658 N N . HIS A 1 82 ? 15.870 -4.818 11.219 1.00 76.06 82 HIS A N 1
ATOM 659 C CA . HIS A 1 82 ? 16.224 -4.170 9.954 1.00 76.06 82 HIS A CA 1
ATOM 660 C C . HIS A 1 82 ? 17.654 -3.636 10.010 1.00 76.06 82 HIS A C 1
ATOM 662 O O . HIS A 1 82 ? 18.071 -3.014 10.991 1.00 76.06 82 HIS A O 1
ATOM 668 N N . SER A 1 83 ? 18.416 -3.856 8.936 1.00 82.75 83 SER A N 1
ATOM 669 C CA . SER A 1 83 ? 19.812 -3.432 8.885 1.00 82.75 83 SER A CA 1
ATOM 670 C C . SER A 1 83 ? 19.913 -1.905 8.863 1.00 82.75 83 SER A C 1
ATOM 672 O O . SER A 1 83 ? 19.021 -1.209 8.373 1.00 82.75 83 SER A O 1
ATOM 674 N N . ARG A 1 84 ? 21.050 -1.356 9.308 1.00 85.69 84 ARG A N 1
ATOM 675 C CA . ARG A 1 84 ? 21.333 0.085 9.172 1.00 85.69 84 ARG A CA 1
ATOM 676 C C . ARG A 1 84 ? 21.223 0.560 7.716 1.00 85.69 84 ARG A C 1
ATOM 678 O O . ARG A 1 84 ? 20.888 1.717 7.478 1.00 85.69 84 ARG A O 1
ATOM 685 N N . HIS A 1 85 ? 21.507 -0.314 6.749 1.00 87.00 85 HIS A N 1
ATOM 686 C CA . HIS A 1 85 ? 21.366 0.005 5.330 1.00 87.00 85 HIS A CA 1
ATOM 687 C C . HIS A 1 85 ? 19.899 0.160 4.921 1.00 87.00 85 HIS A C 1
ATOM 689 O O . HIS A 1 85 ? 19.585 1.117 4.220 1.00 87.00 85 HIS A O 1
ATOM 695 N N . ASP A 1 86 ? 19.003 -0.702 5.412 1.00 88.19 86 ASP A N 1
ATOM 696 C CA . ASP A 1 86 ? 17.559 -0.592 5.155 1.00 88.19 86 ASP A CA 1
ATOM 697 C C . ASP A 1 86 ? 16.997 0.706 5.751 1.00 88.19 86 ASP A C 1
ATOM 699 O O . ASP A 1 86 ? 16.277 1.443 5.084 1.00 88.19 86 ASP A O 1
ATOM 703 N N . GLN A 1 87 ? 17.406 1.045 6.978 1.00 88.38 87 GLN A N 1
ATOM 704 C CA . GLN A 1 87 ? 16.986 2.287 7.636 1.00 88.38 87 GLN A CA 1
ATOM 705 C C . GLN A 1 87 ? 17.441 3.531 6.858 1.00 88.38 87 GLN A C 1
ATOM 707 O O . GLN A 1 87 ? 16.679 4.480 6.683 1.00 88.38 87 GLN A O 1
ATOM 712 N N . LEU A 1 88 ? 18.683 3.536 6.362 1.00 90.12 88 LEU A N 1
ATOM 713 C CA . LEU A 1 88 ? 19.198 4.621 5.523 1.00 90.12 88 LEU A CA 1
ATOM 714 C C . LEU A 1 88 ? 18.499 4.677 4.161 1.00 90.12 88 LEU A C 1
ATOM 716 O O . LEU A 1 88 ? 18.255 5.773 3.656 1.00 90.12 88 LEU A O 1
ATOM 720 N N . PHE A 1 89 ? 18.175 3.521 3.578 1.00 91.06 89 PHE A N 1
ATOM 721 C CA . PHE A 1 89 ? 17.414 3.435 2.338 1.00 91.06 89 PHE A CA 1
ATOM 722 C C . PHE A 1 89 ? 16.026 4.056 2.517 1.00 91.06 89 PHE A C 1
ATOM 724 O O . PHE A 1 89 ? 15.666 4.944 1.747 1.00 91.06 89 PHE A O 1
ATOM 731 N N . MET A 1 90 ? 15.288 3.669 3.561 1.00 92.50 90 MET A N 1
ATOM 732 C CA . MET A 1 90 ? 13.964 4.227 3.847 1.00 92.50 90 MET A CA 1
ATOM 733 C C . MET A 1 90 ? 14.040 5.720 4.147 1.00 92.50 90 MET A C 1
ATOM 735 O O . MET A 1 90 ? 13.315 6.499 3.543 1.00 92.50 90 MET A O 1
ATOM 739 N N . ARG A 1 91 ? 15.002 6.163 4.961 1.00 90.12 91 ARG A N 1
ATOM 740 C CA . ARG A 1 91 ? 15.202 7.595 5.223 1.00 90.12 91 ARG A CA 1
ATOM 741 C C . ARG A 1 91 ? 15.429 8.415 3.945 1.00 90.12 91 ARG A C 1
ATOM 743 O O . ARG A 1 91 ? 15.090 9.593 3.918 1.00 90.12 91 ARG A O 1
ATOM 750 N N . LYS A 1 92 ? 16.047 7.832 2.913 1.00 90.75 92 LYS A N 1
ATOM 751 C CA . LYS A 1 92 ? 16.312 8.517 1.641 1.00 90.75 92 LYS A CA 1
ATOM 752 C C . LYS A 1 92 ? 15.131 8.440 0.670 1.00 90.75 92 LYS A C 1
ATOM 754 O O . LYS A 1 92 ? 14.894 9.407 -0.044 1.00 90.75 92 LYS A O 1
ATOM 759 N N . ASN A 1 93 ? 14.450 7.297 0.604 1.00 90.44 93 ASN A N 1
ATOM 760 C CA . ASN A 1 93 ? 13.554 6.971 -0.508 1.00 90.44 93 ASN A CA 1
ATOM 761 C C . ASN A 1 93 ? 12.078 6.804 -0.109 1.00 90.44 93 ASN A C 1
ATOM 763 O O . ASN A 1 93 ? 11.245 6.722 -1.006 1.00 90.44 93 ASN A O 1
ATOM 767 N N . ALA A 1 94 ? 11.733 6.757 1.185 1.00 92.00 94 ALA A N 1
ATOM 768 C CA . ALA A 1 94 ? 10.365 6.483 1.645 1.00 92.00 94 ALA A CA 1
ATOM 769 C C . ALA A 1 94 ? 9.344 7.486 1.096 1.00 92.00 94 ALA A C 1
ATOM 771 O O . ALA A 1 94 ? 8.311 7.070 0.584 1.00 92.00 94 ALA A O 1
ATOM 772 N N . ASP A 1 95 ? 9.656 8.785 1.117 1.00 90.94 95 ASP A N 1
ATOM 773 C CA . ASP A 1 95 ? 8.751 9.820 0.603 1.00 90.94 95 ASP A CA 1
ATOM 774 C C . ASP A 1 95 ? 8.408 9.595 -0.875 1.00 90.94 95 ASP A C 1
ATOM 776 O O . ASP A 1 95 ? 7.234 9.618 -1.248 1.00 90.94 95 ASP A O 1
ATOM 780 N N . SER A 1 96 ? 9.420 9.327 -1.713 1.00 91.88 96 SER A N 1
ATOM 781 C CA . SER A 1 96 ? 9.207 9.040 -3.136 1.00 91.88 96 SER A CA 1
ATOM 782 C C . SER A 1 96 ? 8.441 7.729 -3.321 1.00 91.88 96 SER A C 1
ATOM 784 O O . SER A 1 96 ? 7.476 7.686 -4.082 1.00 91.88 96 SER A O 1
ATOM 786 N N . LEU A 1 97 ? 8.803 6.679 -2.580 1.00 94.44 97 LEU A N 1
ATOM 787 C CA . LEU A 1 97 ? 8.146 5.377 -2.650 1.00 94.44 97 LEU A CA 1
ATOM 788 C C . LEU A 1 97 ? 6.652 5.484 -2.309 1.00 94.44 97 LEU A C 1
ATOM 790 O O . LEU A 1 97 ? 5.810 5.106 -3.119 1.00 94.44 97 LEU A O 1
ATOM 794 N N . TYR A 1 98 ? 6.309 6.076 -1.163 1.00 95.81 98 TYR A N 1
ATOM 795 C CA . TYR A 1 98 ? 4.920 6.241 -0.725 1.00 95.81 98 TYR A CA 1
ATOM 796 C C . TYR A 1 98 ? 4.117 7.130 -1.674 1.00 95.81 98 TYR A C 1
ATOM 798 O O . TYR A 1 98 ? 2.958 6.830 -1.952 1.00 95.81 98 TYR A O 1
ATOM 806 N N . ARG A 1 99 ? 4.736 8.189 -2.216 1.00 95.06 99 ARG A N 1
ATOM 807 C CA . ARG A 1 99 ? 4.102 9.076 -3.201 1.00 95.06 99 ARG A CA 1
ATOM 808 C C . ARG A 1 99 ? 3.715 8.319 -4.463 1.00 95.06 99 ARG A C 1
ATOM 810 O O . ARG A 1 99 ? 2.570 8.399 -4.897 1.00 95.06 99 ARG A O 1
ATOM 817 N N . HIS A 1 100 ? 4.651 7.582 -5.050 1.00 95.50 100 HIS A N 1
ATOM 818 C CA . HIS A 1 100 ? 4.394 6.850 -6.287 1.00 95.50 100 HIS A CA 1
ATOM 819 C C . HIS A 1 100 ? 3.415 5.698 -6.075 1.00 95.50 100 HIS A C 1
ATOM 821 O O . HIS A 1 100 ? 2.572 5.465 -6.934 1.00 95.50 100 HIS A O 1
ATOM 827 N N . MET A 1 101 ? 3.447 5.043 -4.911 1.00 97.25 101 MET A N 1
ATOM 828 C CA . MET A 1 101 ? 2.419 4.071 -4.543 1.00 97.25 101 MET A CA 1
ATOM 829 C C . MET A 1 101 ? 1.040 4.731 -4.461 1.00 97.25 101 MET A C 1
ATOM 831 O O . MET A 1 101 ? 0.114 4.241 -5.097 1.00 97.25 101 MET A O 1
ATOM 835 N N . PHE A 1 102 ? 0.907 5.865 -3.760 1.00 97.12 102 PHE A N 1
ATOM 836 C CA . PHE A 1 102 ? -0.351 6.616 -3.674 1.00 97.12 102 PHE A CA 1
ATOM 837 C C . PHE A 1 102 ? -0.893 6.998 -5.058 1.00 97.12 102 PHE A C 1
ATOM 839 O O . PHE A 1 102 ? -2.060 6.755 -5.357 1.00 97.12 102 PHE A O 1
ATOM 846 N N . LEU A 1 103 ? -0.040 7.560 -5.918 1.00 95.56 103 LEU A N 1
ATOM 847 C CA . LEU A 1 103 ? -0.422 7.964 -7.271 1.00 95.56 103 LEU A CA 1
ATOM 848 C C . LEU A 1 103 ? -0.762 6.760 -8.159 1.00 95.56 103 LEU A C 1
ATOM 850 O O . LEU A 1 103 ? -1.701 6.837 -8.940 1.00 95.56 103 LEU A O 1
ATOM 854 N N . ALA A 1 104 ? -0.088 5.620 -7.999 1.00 96.69 104 ALA A N 1
ATOM 855 C CA . ALA A 1 104 ? -0.398 4.424 -8.775 1.00 96.69 104 ALA A CA 1
ATOM 856 C C . ALA A 1 104 ? -1.806 3.876 -8.479 1.00 96.69 104 ALA A C 1
ATOM 858 O O . ALA A 1 104 ? -2.440 3.335 -9.382 1.00 96.69 104 ALA A O 1
ATOM 859 N N . PHE A 1 105 ? -2.343 4.053 -7.263 1.00 96.50 105 PHE A N 1
ATOM 860 C CA . PHE A 1 105 ? -3.743 3.710 -6.953 1.00 96.50 105 PHE A CA 1
ATOM 861 C C . PHE A 1 105 ? -4.765 4.615 -7.653 1.00 96.50 105 PHE A C 1
ATOM 863 O O . PHE A 1 105 ? -5.910 4.203 -7.836 1.00 96.50 105 PHE A O 1
ATOM 870 N N . LYS A 1 106 ? -4.358 5.826 -8.045 1.00 93.19 106 LYS A N 1
ATOM 871 C CA . LYS A 1 106 ? -5.207 6.826 -8.699 1.00 93.19 106 LYS A CA 1
ATOM 872 C C . LYS A 1 106 ? -5.393 6.576 -10.203 1.00 93.19 106 LYS A C 1
ATOM 874 O O . LYS A 1 106 ? -6.286 7.154 -10.815 1.00 93.19 106 LYS A O 1
ATOM 879 N N . GLU A 1 107 ? -4.590 5.698 -10.797 1.00 94.06 107 GLU A N 1
ATOM 880 C CA . GLU A 1 107 ? -4.666 5.383 -12.225 1.00 94.06 107 GLU A CA 1
ATOM 881 C C . GLU A 1 107 ? -6.001 4.717 -12.605 1.00 94.06 107 GLU A C 1
ATOM 883 O O . GLU A 1 107 ? -6.378 3.668 -12.076 1.00 94.06 107 GLU A O 1
ATOM 888 N N . GLU A 1 108 ? -6.717 5.308 -13.566 1.00 91.00 108 GLU A N 1
ATOM 889 C CA . GLU A 1 108 ? -8.069 4.877 -13.947 1.00 91.00 108 GLU A CA 1
ATOM 890 C C . GLU A 1 108 ? -8.081 3.476 -14.577 1.00 91.00 108 GLU A C 1
ATOM 892 O O . GLU A 1 108 ? -8.968 2.667 -14.308 1.00 91.00 108 GLU A O 1
ATOM 897 N N . SER A 1 109 ? -7.057 3.151 -15.368 1.00 93.94 109 SER A N 1
ATOM 898 C CA . SER A 1 109 ? -6.945 1.881 -16.098 1.00 93.94 109 SER A CA 1
ATOM 899 C C . SER A 1 109 ? -6.401 0.718 -15.253 1.00 93.94 109 SER A C 1
ATOM 901 O O . SER A 1 109 ? -5.920 -0.277 -15.800 1.00 93.94 109 SER A O 1
ATOM 903 N N . ASN A 1 110 ? -6.448 0.830 -13.924 1.00 95.19 110 ASN A N 1
ATOM 904 C CA . ASN A 1 110 ? -6.071 -0.254 -13.023 1.00 95.19 110 ASN A CA 1
ATOM 905 C C . ASN A 1 110 ? -7.063 -1.423 -13.094 1.00 95.19 110 ASN A C 1
ATOM 907 O O . ASN A 1 110 ? -8.273 -1.263 -12.964 1.00 95.19 110 ASN A O 1
ATOM 911 N N . GLY A 1 111 ? -6.524 -2.626 -13.274 1.00 93.88 111 GLY A N 1
ATOM 912 C CA . GLY A 1 111 ? -7.249 -3.888 -13.176 1.00 93.88 111 GLY A CA 1
ATOM 913 C C . GLY A 1 111 ? -6.977 -4.616 -11.858 1.00 93.88 111 GLY A C 1
ATOM 914 O O . GLY A 1 111 ? -6.265 -4.130 -10.978 1.00 93.88 111 GLY A O 1
ATOM 915 N N . ARG A 1 112 ? -7.506 -5.841 -11.741 1.00 94.00 112 ARG A N 1
ATOM 916 C CA . ARG A 1 112 ? -7.268 -6.724 -10.582 1.00 94.00 112 ARG A CA 1
ATOM 917 C C . ARG A 1 112 ? -5.775 -6.959 -10.341 1.00 94.00 112 ARG A C 1
ATOM 919 O O . ARG A 1 112 ? -5.306 -6.797 -9.221 1.00 94.00 112 ARG A O 1
ATOM 926 N N . ASP A 1 113 ? -5.021 -7.257 -11.397 1.00 95.69 113 ASP A N 1
ATOM 927 C CA . ASP A 1 113 ? -3.583 -7.527 -11.295 1.00 95.69 113 ASP A CA 1
ATOM 928 C C . ASP A 1 113 ? -2.792 -6.322 -10.767 1.00 95.69 113 ASP A C 1
ATOM 930 O O . ASP A 1 113 ? -1.796 -6.501 -10.062 1.00 95.69 113 ASP A O 1
ATOM 934 N N . HIS A 1 114 ? -3.238 -5.097 -11.070 1.00 97.44 114 HIS A N 1
ATOM 935 C CA . HIS A 1 114 ? -2.634 -3.866 -10.557 1.00 97.44 114 HIS A CA 1
ATOM 936 C C . HIS A 1 114 ? -2.875 -3.721 -9.060 1.00 97.44 114 HIS A C 1
ATOM 938 O O . HIS A 1 114 ? -1.913 -3.551 -8.319 1.00 97.44 114 HIS A O 1
ATOM 944 N N . PHE A 1 115 ? -4.122 -3.855 -8.598 1.00 97.44 115 PHE A N 1
ATOM 945 C CA . PHE A 1 115 ? -4.437 -3.782 -7.167 1.00 97.44 115 PHE A CA 1
ATOM 946 C C . PHE A 1 115 ? -3.747 -4.885 -6.362 1.00 97.44 115 PHE A C 1
ATOM 948 O O . PHE A 1 115 ? -3.248 -4.616 -5.271 1.00 97.44 115 PHE A O 1
ATOM 955 N N . HIS A 1 116 ? -3.648 -6.097 -6.915 1.00 96.88 116 HIS A N 1
ATOM 956 C CA . HIS A 1 116 ? -2.883 -7.178 -6.301 1.00 96.88 116 HIS A CA 1
ATOM 957 C C . HIS A 1 116 ? -1.395 -6.812 -6.217 1.00 96.88 116 HIS A C 1
ATOM 959 O O . HIS A 1 116 ? -0.809 -6.864 -5.141 1.00 96.88 116 HIS A O 1
ATOM 965 N N . SER A 1 117 ? -0.790 -6.349 -7.316 1.00 97.69 117 SER A N 1
ATOM 966 C CA . SER A 1 117 ? 0.632 -5.971 -7.331 1.00 97.69 117 SER A CA 1
ATOM 967 C C . SER A 1 117 ? 0.939 -4.797 -6.390 1.00 97.69 117 SER A C 1
ATOM 969 O O . SER A 1 117 ? 1.985 -4.786 -5.748 1.00 97.69 117 SER A O 1
ATOM 971 N N . LEU A 1 118 ? 0.022 -3.832 -6.262 1.00 98.19 118 LEU A N 1
ATOM 972 C CA . LEU A 1 118 ? 0.131 -2.720 -5.314 1.00 98.19 118 LEU A CA 1
ATOM 973 C C . LEU A 1 118 ? 0.007 -3.186 -3.856 1.00 98.19 118 LEU A C 1
ATOM 975 O O . LEU A 1 118 ? 0.767 -2.723 -3.006 1.00 98.19 118 LEU A O 1
ATOM 979 N N . PHE A 1 119 ? -0.907 -4.119 -3.564 1.00 98.31 119 PHE A N 1
ATOM 980 C CA . PHE A 1 119 ? -0.990 -4.764 -2.252 1.00 98.31 119 PHE A CA 1
ATOM 981 C C . PHE A 1 119 ? 0.309 -5.498 -1.908 1.00 98.31 119 PHE A C 1
ATOM 983 O O . PHE A 1 119 ? 0.849 -5.299 -0.823 1.00 98.31 119 PHE A O 1
ATOM 990 N N . VAL A 1 120 ? 0.834 -6.304 -2.834 1.00 97.69 120 VAL A N 1
ATOM 991 C CA . VAL A 1 120 ? 2.084 -7.043 -2.620 1.00 97.69 120 VAL A CA 1
ATOM 992 C C . VAL A 1 120 ? 3.247 -6.075 -2.393 1.00 97.69 120 VAL A C 1
ATOM 994 O O . VAL A 1 120 ? 4.041 -6.294 -1.485 1.00 97.69 120 VAL A O 1
ATOM 997 N N . LEU A 1 121 ? 3.324 -4.964 -3.134 1.00 97.81 121 LEU A N 1
ATOM 998 C CA . LEU A 1 121 ? 4.350 -3.944 -2.908 1.00 97.81 121 LEU A CA 1
ATOM 999 C C . LEU A 1 121 ? 4.240 -3.317 -1.506 1.00 97.81 121 LEU A C 1
ATOM 1001 O O . LEU A 1 121 ? 5.251 -3.207 -0.815 1.00 97.81 121 LEU A O 1
ATOM 1005 N N . LEU A 1 122 ? 3.031 -2.959 -1.048 1.00 97.69 122 LEU A N 1
ATOM 1006 C CA . LEU A 1 122 ? 2.799 -2.493 0.331 1.00 97.69 122 LEU A CA 1
ATOM 1007 C C . LEU A 1 122 ? 3.261 -3.531 1.362 1.00 97.69 122 LEU A C 1
ATOM 1009 O O . LEU A 1 122 ? 3.978 -3.192 2.304 1.00 97.69 122 LEU A O 1
ATOM 1013 N N . ALA A 1 123 ? 2.873 -4.791 1.171 1.00 96.62 123 ALA A N 1
ATOM 1014 C CA . ALA A 1 123 ? 3.216 -5.898 2.056 1.00 96.62 123 ALA A CA 1
ATOM 1015 C C . ALA A 1 123 ? 4.730 -6.143 2.119 1.00 96.62 123 ALA A C 1
ATOM 1017 O O . ALA A 1 123 ? 5.287 -6.305 3.201 1.00 96.62 123 ALA A O 1
ATOM 1018 N N . VAL A 1 124 ? 5.422 -6.109 0.982 1.00 95.31 124 VAL A N 1
ATOM 1019 C CA . VAL A 1 124 ? 6.879 -6.268 0.925 1.00 95.31 124 VAL A CA 1
ATOM 1020 C C . VAL A 1 124 ? 7.583 -5.109 1.626 1.00 95.31 124 VAL A C 1
ATOM 1022 O O . VAL A 1 124 ? 8.493 -5.346 2.415 1.00 95.31 124 VAL A O 1
ATOM 1025 N N . VAL A 1 125 ? 7.142 -3.862 1.426 1.00 95.06 125 VAL A N 1
ATOM 1026 C CA . VAL A 1 125 ? 7.709 -2.706 2.146 1.00 95.06 125 VAL A CA 1
ATOM 1027 C C . VAL A 1 125 ? 7.517 -2.850 3.660 1.00 95.06 125 VAL A C 1
ATOM 1029 O O . VAL A 1 125 ? 8.455 -2.592 4.421 1.00 95.06 125 VAL A O 1
ATOM 1032 N N . LEU A 1 126 ? 6.348 -3.325 4.102 1.00 94.56 126 LEU A N 1
ATOM 1033 C CA . LEU A 1 126 ? 6.090 -3.658 5.504 1.00 94.56 126 LEU A CA 1
ATOM 1034 C C . LEU A 1 126 ? 7.084 -4.711 6.027 1.00 94.56 126 LEU A C 1
ATOM 1036 O O . LEU A 1 126 ? 7.778 -4.469 7.008 1.00 94.56 126 LEU A O 1
ATOM 1040 N N . LEU A 1 127 ? 7.196 -5.856 5.354 1.00 92.94 127 LEU A N 1
ATOM 1041 C CA . LEU A 1 127 ? 7.944 -7.021 5.844 1.00 92.94 127 LEU A CA 1
ATOM 1042 C C . LEU A 1 127 ? 9.473 -6.864 5.760 1.00 92.94 127 LEU A C 1
ATOM 1044 O O . LEU A 1 127 ? 10.205 -7.413 6.587 1.00 92.94 127 LEU A O 1
ATOM 1048 N N . GLU A 1 128 ? 9.974 -6.145 4.755 1.00 91.19 128 GLU A N 1
ATOM 1049 C CA . GLU A 1 128 ? 11.410 -6.067 4.454 1.00 91.19 128 GLU A CA 1
ATOM 1050 C C . GLU A 1 128 ? 12.082 -4.804 4.990 1.00 91.19 128 GLU A C 1
ATOM 1052 O O . GLU A 1 128 ? 13.273 -4.832 5.344 1.00 91.19 128 GLU A O 1
ATOM 1057 N N . LEU A 1 129 ? 11.349 -3.687 5.037 1.00 90.19 129 LEU A N 1
ATOM 1058 C CA . LEU A 1 129 ? 11.941 -2.352 5.172 1.00 90.19 129 LEU A CA 1
ATOM 1059 C C . LEU A 1 129 ? 11.429 -1.554 6.366 1.00 90.19 129 LEU A C 1
ATOM 1061 O O . LEU A 1 129 ? 12.067 -0.563 6.726 1.00 90.19 129 LEU A O 1
ATOM 1065 N N . SER A 1 130 ? 10.303 -1.942 6.960 1.00 86.88 130 SER A N 1
ATOM 1066 C CA . SER A 1 130 ? 9.615 -1.068 7.905 1.00 86.88 130 SER A CA 1
ATOM 1067 C C . SER A 1 130 ? 10.153 -1.182 9.327 1.00 86.88 130 SER A C 1
ATOM 1069 O O . SER A 1 130 ? 10.409 -2.257 9.842 1.00 86.88 130 SER A O 1
ATOM 1071 N N . ASN A 1 131 ? 10.331 -0.036 9.972 1.00 87.88 131 ASN A N 1
ATOM 1072 C CA . ASN A 1 131 ? 10.457 0.096 11.420 1.00 87.88 131 A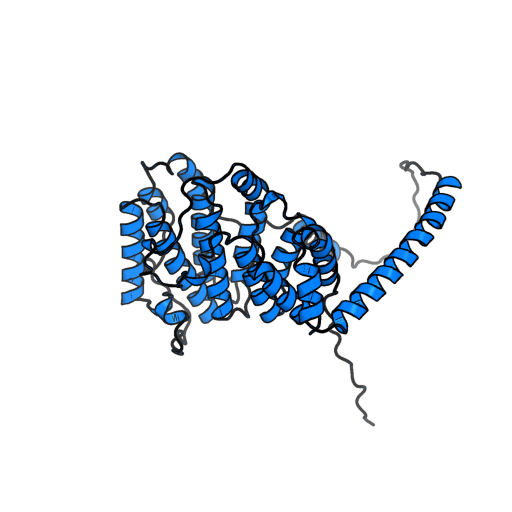SN A CA 1
ATOM 1073 C C . ASN A 1 131 ? 9.175 0.747 11.966 1.00 87.88 131 ASN A C 1
ATOM 1075 O O . ASN A 1 131 ? 8.300 1.111 11.184 1.00 87.88 131 ASN A O 1
ATOM 1079 N N . GLU A 1 132 ? 9.095 0.992 13.274 1.00 88.56 132 GLU A N 1
ATOM 1080 C CA . GLU A 1 132 ? 7.888 1.571 13.885 1.00 88.56 132 GLU A CA 1
ATOM 1081 C C . GLU A 1 132 ? 7.425 2.892 13.233 1.00 88.56 132 GLU A C 1
ATOM 1083 O O . GLU A 1 132 ? 6.226 3.130 13.097 1.00 88.56 132 GLU A O 1
ATOM 1088 N N . GLU A 1 133 ? 8.353 3.756 12.799 1.00 89.88 133 GLU A N 1
ATOM 1089 C CA . GLU A 1 133 ? 8.018 5.010 12.104 1.00 89.88 133 GLU A CA 1
ATOM 1090 C C . GLU A 1 133 ? 7.434 4.742 10.707 1.00 89.88 133 GLU A C 1
ATOM 1092 O O . GLU A 1 133 ? 6.405 5.313 10.342 1.00 89.88 133 GLU A O 1
ATOM 1097 N N . ALA A 1 134 ? 8.065 3.849 9.939 1.00 91.19 134 ALA A N 1
ATOM 1098 C CA . ALA A 1 134 ? 7.604 3.470 8.609 1.00 91.19 134 ALA A CA 1
ATOM 1099 C C . ALA A 1 134 ? 6.254 2.738 8.655 1.00 91.19 134 ALA A C 1
ATOM 1101 O O . ALA A 1 134 ? 5.402 2.999 7.812 1.00 91.19 134 ALA A O 1
ATOM 1102 N N . GLU A 1 135 ? 6.023 1.886 9.655 1.00 92.56 135 GLU A N 1
ATOM 1103 C CA . GLU A 1 135 ? 4.738 1.215 9.873 1.00 92.56 135 GLU A CA 1
ATOM 1104 C C . GLU A 1 135 ? 3.615 2.230 10.125 1.00 92.56 135 GLU A C 1
ATOM 1106 O O . GLU A 1 135 ? 2.546 2.131 9.521 1.00 92.56 135 GLU A O 1
ATOM 1111 N N . VAL A 1 136 ? 3.866 3.263 10.941 1.00 93.75 136 VAL A N 1
ATOM 1112 C CA . VAL A 1 136 ? 2.910 4.365 11.128 1.00 93.75 136 VAL A CA 1
ATOM 1113 C C . VAL A 1 136 ? 2.659 5.119 9.822 1.00 93.75 136 VAL A C 1
ATOM 1115 O O . VAL A 1 136 ? 1.508 5.433 9.517 1.00 93.75 136 VAL A O 1
ATOM 1118 N N . ASP A 1 137 ? 3.690 5.395 9.024 1.00 94.88 137 ASP A N 1
ATOM 1119 C CA . ASP A 1 137 ? 3.511 6.062 7.730 1.00 94.88 137 ASP A CA 1
ATOM 1120 C C . ASP A 1 137 ? 2.749 5.208 6.709 1.00 94.88 137 ASP A C 1
ATOM 1122 O O . ASP A 1 137 ? 1.938 5.749 5.956 1.00 94.88 137 ASP A O 1
ATOM 1126 N N . LEU A 1 138 ? 2.918 3.885 6.726 1.00 96.06 138 LEU A N 1
ATOM 1127 C CA . LEU A 1 138 ? 2.126 2.964 5.910 1.00 96.06 138 LEU A CA 1
ATOM 1128 C C . LEU A 1 138 ? 0.650 2.960 6.332 1.00 96.06 138 LEU A C 1
ATOM 1130 O O . LEU A 1 138 ? -0.228 3.002 5.470 1.00 96.06 138 LEU A O 1
ATOM 1134 N N . ILE A 1 139 ? 0.353 2.997 7.638 1.00 96.25 139 ILE A N 1
ATOM 1135 C CA . ILE A 1 139 ? -1.025 3.173 8.129 1.00 96.25 139 ILE A CA 1
ATOM 1136 C C . ILE A 1 139 ? -1.598 4.506 7.628 1.00 96.25 139 ILE A C 1
ATOM 1138 O O . ILE A 1 139 ? -2.716 4.544 7.114 1.00 96.25 139 ILE A O 1
ATOM 1142 N N . ARG A 1 140 ? -0.836 5.605 7.724 1.00 97.12 140 ARG A N 1
ATOM 1143 C CA . ARG A 1 140 ? -1.269 6.925 7.225 1.00 97.12 140 ARG A CA 1
ATOM 1144 C C . ARG A 1 140 ? -1.545 6.905 5.721 1.00 97.12 140 ARG A C 1
ATOM 1146 O O . ARG A 1 140 ? -2.536 7.493 5.288 1.00 97.12 140 ARG A O 1
ATOM 1153 N N . LEU A 1 141 ? -0.701 6.230 4.940 1.00 97.75 141 LEU A N 1
ATOM 1154 C CA . LEU A 1 141 ? -0.885 6.048 3.501 1.00 97.75 141 LEU A CA 1
ATOM 1155 C C . LEU A 1 141 ? -2.186 5.290 3.205 1.00 97.75 141 LEU A C 1
ATOM 1157 O O . LEU A 1 141 ? -2.981 5.740 2.387 1.00 97.75 141 LEU A O 1
ATOM 1161 N N . VAL A 1 142 ? -2.448 4.188 3.907 1.00 97.81 142 VAL A N 1
ATOM 1162 C CA . VAL A 1 142 ? -3.658 3.367 3.721 1.00 97.81 142 VAL A CA 1
ATOM 1163 C C . VAL A 1 142 ? -4.931 4.117 4.108 1.00 97.81 142 VAL A C 1
ATOM 1165 O O . VAL A 1 142 ? -5.946 3.988 3.422 1.00 97.81 142 VAL A O 1
ATOM 1168 N N . LEU A 1 143 ? -4.886 4.940 5.159 1.00 97.94 143 LEU A N 1
ATOM 1169 C CA . LEU A 1 143 ? -5.994 5.831 5.509 1.00 97.94 143 LEU A CA 1
ATOM 1170 C C . LEU A 1 143 ? -6.226 6.886 4.418 1.00 97.94 143 LEU A C 1
ATOM 1172 O O . LEU A 1 143 ? -7.368 7.118 4.037 1.00 97.94 143 LEU A O 1
ATOM 1176 N N . ALA A 1 144 ? -5.169 7.471 3.848 1.00 97.00 144 ALA A N 1
ATOM 1177 C CA . ALA A 1 144 ? -5.309 8.406 2.730 1.00 97.00 144 ALA A CA 1
ATOM 1178 C C . ALA A 1 144 ? -5.844 7.736 1.453 1.00 97.00 144 ALA A C 1
ATOM 1180 O O . ALA A 1 144 ? -6.619 8.353 0.728 1.00 97.00 144 ALA A O 1
ATOM 1181 N N . LEU A 1 145 ? -5.484 6.477 1.189 1.00 97.31 145 LEU A N 1
ATOM 1182 C CA . LEU A 1 145 ? -6.072 5.684 0.105 1.00 97.31 145 LEU A CA 1
ATOM 1183 C C . LEU A 1 145 ? -7.567 5.425 0.339 1.00 97.31 145 LEU A C 1
ATOM 1185 O O . LEU A 1 145 ? -8.363 5.504 -0.593 1.00 97.31 145 LEU A O 1
ATOM 1189 N N . GLN A 1 146 ? -7.983 5.177 1.581 1.00 97.06 146 GLN A N 1
ATOM 1190 C CA . GLN A 1 146 ? -9.407 5.071 1.894 1.00 97.06 146 GLN A CA 1
ATOM 1191 C C . GLN A 1 146 ? -10.146 6.385 1.593 1.00 97.06 146 GLN A C 1
ATOM 1193 O O . GLN A 1 146 ? -11.202 6.351 0.969 1.00 97.06 146 GLN A O 1
ATOM 1198 N N . GLU A 1 147 ? -9.587 7.535 1.979 1.00 95.06 147 GLU A N 1
ATOM 1199 C CA . GLU A 1 147 ? -10.174 8.846 1.662 1.00 95.06 147 GLU A CA 1
ATOM 1200 C C . GLU A 1 147 ? -10.208 9.121 0.151 1.00 95.06 147 GLU A C 1
ATOM 1202 O O . GLU A 1 147 ? -11.197 9.646 -0.361 1.00 95.06 147 GLU A O 1
ATOM 1207 N N . LEU A 1 148 ? -9.173 8.703 -0.586 1.00 93.94 148 LEU A N 1
ATOM 1208 C CA . LEU A 1 148 ? -9.132 8.752 -2.050 1.00 93.94 148 LEU A CA 1
ATOM 1209 C C . LEU A 1 148 ? -10.323 8.003 -2.666 1.00 93.94 148 LEU A C 1
ATOM 1211 O O . LEU A 1 148 ? -11.009 8.541 -3.530 1.00 93.94 148 LEU A O 1
ATOM 1215 N N . ALA A 1 149 ? -10.609 6.793 -2.181 1.00 94.12 149 ALA A N 1
ATOM 1216 C CA . ALA A 1 149 ? -11.728 5.978 -2.651 1.00 94.12 149 ALA A CA 1
ATOM 1217 C C . ALA A 1 149 ? -13.109 6.530 -2.249 1.00 94.12 149 ALA A C 1
ATOM 1219 O O . ALA A 1 149 ? -14.117 6.178 -2.865 1.00 94.12 149 ALA A O 1
ATOM 1220 N N . LEU A 1 150 ? -13.186 7.389 -1.230 1.00 92.38 150 LEU A N 1
ATOM 1221 C CA . LEU A 1 150 ? -14.421 8.063 -0.817 1.00 92.38 150 LEU A CA 1
ATOM 1222 C C . LEU A 1 150 ? -14.650 9.389 -1.549 1.00 92.38 150 LEU A C 1
ATOM 1224 O O . LEU A 1 150 ? -15.793 9.834 -1.657 1.00 92.38 150 LEU A O 1
ATOM 1228 N N . SER A 1 151 ? -13.584 10.018 -2.040 1.00 86.44 151 SER A N 1
ATOM 1229 C CA . SER A 1 151 ? -13.648 11.313 -2.705 1.00 86.44 151 SER A CA 1
ATOM 1230 C C . SER A 1 151 ? -14.416 11.239 -4.023 1.00 86.44 151 SER A C 1
ATOM 1232 O O . SER A 1 151 ? -14.093 10.455 -4.908 1.00 86.44 151 SER A O 1
ATOM 1234 N N . ASN A 1 152 ? -15.385 12.141 -4.189 1.00 71.12 152 ASN A N 1
ATOM 1235 C CA . ASN A 1 152 ? -16.063 12.372 -5.468 1.00 71.12 152 ASN A CA 1
ATOM 1236 C C . ASN A 1 152 ? -15.308 13.374 -6.364 1.00 71.12 152 ASN A C 1
ATOM 1238 O O . ASN A 1 152 ? -15.800 13.726 -7.431 1.00 71.12 152 ASN A O 1
ATOM 1242 N N . GLN A 1 153 ? -14.163 13.906 -5.915 1.00 63.84 153 GLN A N 1
ATOM 1243 C CA . GLN A 1 153 ? -13.377 14.868 -6.702 1.00 63.84 153 GLN A CA 1
ATOM 1244 C C . GLN A 1 153 ? -12.524 14.197 -7.778 1.00 63.84 153 GLN A C 1
ATOM 1246 O O . GLN A 1 153 ? -12.060 14.870 -8.694 1.00 63.84 153 GLN A O 1
ATOM 1251 N N . GLU A 1 154 ? -12.289 12.895 -7.646 1.00 65.38 154 GLU A N 1
ATOM 1252 C CA . GLU A 1 154 ? -11.517 12.116 -8.599 1.00 65.38 154 GLU A CA 1
ATOM 1253 C C . GLU A 1 154 ? -12.457 11.182 -9.356 1.00 65.38 154 GLU A C 1
ATOM 1255 O O . GLU A 1 154 ? -13.297 10.522 -8.746 1.00 65.38 154 GLU A O 1
ATOM 1260 N N . GLU A 1 155 ? -12.333 11.132 -10.683 1.00 75.31 155 GLU A N 1
ATOM 1261 C CA . GLU A 1 155 ? -13.185 10.329 -11.573 1.00 75.31 155 GLU A CA 1
ATOM 1262 C C . GLU A 1 155 ? -12.827 8.827 -11.507 1.00 75.31 155 GLU A C 1
ATOM 1264 O O . GLU A 1 155 ? -12.661 8.155 -12.520 1.00 75.31 155 GLU A O 1
ATOM 1269 N N . LEU A 1 156 ? -12.672 8.271 -10.299 1.00 89.00 156 LEU A N 1
ATOM 1270 C CA . LEU A 1 156 ? -12.413 6.847 -10.110 1.00 89.00 156 LEU A CA 1
ATOM 1271 C C . LEU A 1 156 ? -13.691 6.037 -10.327 1.00 89.00 156 LEU A C 1
ATOM 1273 O O . LEU A 1 156 ? -14.728 6.277 -9.702 1.00 89.00 156 LEU A O 1
ATOM 1277 N N . SER A 1 157 ? -13.586 5.001 -11.158 1.00 91.25 157 SER A N 1
ATOM 1278 C CA . SER A 1 157 ? -14.663 4.031 -11.348 1.00 91.25 157 SER A CA 1
ATOM 1279 C C . SER A 1 157 ? -15.039 3.335 -10.032 1.00 91.25 157 SER A C 1
ATOM 1281 O O . SER A 1 157 ? -14.214 3.172 -9.128 1.00 91.25 157 SER A O 1
ATOM 1283 N N . VAL A 1 158 ? -16.279 2.842 -9.935 1.00 91.56 158 VAL A N 1
ATOM 1284 C CA . VAL A 1 158 ? -16.738 2.061 -8.768 1.00 91.56 158 VAL A CA 1
ATOM 1285 C C . VAL A 1 158 ? -15.823 0.857 -8.513 1.00 91.56 158 VAL A C 1
ATOM 1287 O O . VAL A 1 158 ? -15.520 0.551 -7.360 1.00 91.56 158 VAL A O 1
ATOM 1290 N N . PHE A 1 159 ? -15.324 0.215 -9.576 1.00 92.25 159 PHE A N 1
ATOM 1291 C CA . PHE A 1 159 ? -14.365 -0.884 -9.464 1.00 92.25 159 PHE A CA 1
ATOM 1292 C C . PHE A 1 159 ? -13.061 -0.436 -8.797 1.00 92.25 159 PHE A C 1
ATOM 1294 O O . PHE A 1 159 ? -12.631 -1.083 -7.845 1.00 92.25 159 PHE A O 1
ATOM 1301 N N . ASN A 1 160 ? -12.470 0.684 -9.227 1.00 93.62 160 ASN A N 1
ATOM 1302 C CA . ASN A 1 160 ? -11.222 1.176 -8.640 1.00 93.62 160 ASN A CA 1
ATOM 1303 C C . ASN A 1 160 ? -11.402 1.547 -7.171 1.00 93.62 160 ASN A C 1
ATOM 1305 O O . ASN A 1 160 ? -10.577 1.184 -6.336 1.00 93.62 160 ASN A O 1
ATOM 1309 N N . ARG A 1 161 ? -12.518 2.200 -6.835 1.00 94.44 161 ARG A N 1
ATOM 1310 C CA . ARG A 1 161 ? -12.863 2.536 -5.449 1.00 94.44 161 ARG A CA 1
ATOM 1311 C C . ARG A 1 161 ? -12.986 1.273 -4.586 1.00 94.44 161 ARG A C 1
ATOM 1313 O O . ARG A 1 161 ? -12.409 1.213 -3.501 1.00 94.44 161 ARG A O 1
ATOM 1320 N N . CYS A 1 162 ? -13.659 0.232 -5.085 1.00 94.69 162 CYS A N 1
ATOM 1321 C CA . CYS A 1 162 ? -13.732 -1.069 -4.408 1.00 94.69 162 CYS A CA 1
ATOM 1322 C C . CYS A 1 162 ? -12.350 -1.728 -4.275 1.00 94.69 162 CYS A C 1
ATOM 1324 O O . CYS A 1 162 ? -12.024 -2.238 -3.206 1.00 94.69 162 CYS A O 1
ATOM 1326 N N . GLY A 1 163 ? -11.522 -1.680 -5.324 1.00 95.31 163 GLY A N 1
ATOM 1327 C CA . GLY A 1 163 ? -10.155 -2.206 -5.323 1.00 95.31 163 GLY A CA 1
ATOM 1328 C C . GLY A 1 163 ? -9.263 -1.549 -4.281 1.00 95.31 163 GLY A C 1
ATOM 1329 O O . GLY A 1 163 ? -8.596 -2.251 -3.523 1.00 95.31 163 GLY A O 1
ATOM 1330 N N . ILE A 1 164 ? -9.325 -0.225 -4.156 1.00 97.00 164 ILE A N 1
ATOM 1331 C CA . ILE A 1 164 ? -8.609 0.504 -3.107 1.00 97.00 164 ILE A CA 1
ATOM 1332 C C . ILE A 1 164 ? -9.085 0.053 -1.720 1.00 97.00 164 ILE A C 1
ATOM 1334 O O . ILE A 1 164 ? -8.262 -0.324 -0.887 1.00 97.00 164 ILE A O 1
ATOM 1338 N N . HIS A 1 165 ? -10.399 0.009 -1.469 1.00 97.38 165 HIS A N 1
ATOM 1339 C CA . HIS A 1 165 ? -10.924 -0.444 -0.177 1.00 97.38 165 HIS A CA 1
ATOM 1340 C C . HIS A 1 165 ? -10.535 -1.889 0.160 1.00 97.38 165 HIS A C 1
ATOM 1342 O O . HIS A 1 165 ? -10.220 -2.165 1.324 1.00 97.38 165 HIS A O 1
ATOM 1348 N N . ALA A 1 166 ? -10.527 -2.785 -0.830 1.00 96.94 166 ALA A N 1
ATOM 1349 C CA . ALA A 1 166 ? -10.088 -4.165 -0.672 1.00 96.94 166 ALA A CA 1
ATOM 1350 C C . ALA A 1 166 ? -8.614 -4.232 -0.259 1.00 96.94 166 ALA A C 1
ATOM 1352 O O . ALA A 1 166 ? -8.286 -4.899 0.723 1.00 96.94 166 ALA A O 1
ATOM 1353 N N . VAL A 1 167 ? -7.737 -3.477 -0.927 1.00 98.25 167 VAL A N 1
ATOM 1354 C CA . VAL A 1 167 ? -6.320 -3.394 -0.547 1.00 98.25 167 VAL A CA 1
ATOM 1355 C C . VAL A 1 167 ? -6.150 -2.801 0.854 1.00 98.25 167 VAL A C 1
ATOM 1357 O O . VAL A 1 167 ? -5.385 -3.352 1.644 1.00 98.25 167 VAL A O 1
ATOM 1360 N N . CYS A 1 168 ? -6.905 -1.757 1.219 1.00 98.38 168 CYS A N 1
ATOM 1361 C CA . CYS A 1 168 ? -6.894 -1.219 2.583 1.00 98.38 168 CYS A CA 1
ATOM 1362 C C . CYS A 1 168 ? -7.262 -2.290 3.624 1.00 98.38 168 CYS A C 1
ATOM 1364 O O . CYS A 1 168 ? -6.606 -2.380 4.657 1.00 98.38 168 CYS A O 1
ATOM 1366 N N . ALA A 1 169 ? -8.288 -3.112 3.372 1.00 98.19 169 ALA A N 1
ATOM 1367 C CA . ALA A 1 169 ? -8.688 -4.176 4.298 1.00 98.19 169 ALA A CA 1
ATOM 1368 C C . ALA A 1 169 ? -7.632 -5.280 4.420 1.00 98.19 169 ALA A C 1
ATOM 1370 O O . ALA A 1 169 ? -7.281 -5.656 5.541 1.00 98.19 169 ALA A O 1
ATOM 1371 N N . ALA A 1 170 ? -7.107 -5.769 3.293 1.00 97.81 170 ALA A N 1
ATOM 1372 C CA . ALA A 1 170 ? -6.060 -6.788 3.289 1.00 97.81 170 ALA A CA 1
ATOM 1373 C C . ALA A 1 170 ? -4.806 -6.289 4.018 1.00 97.81 170 ALA A C 1
ATOM 1375 O O . ALA A 1 170 ? -4.280 -6.968 4.896 1.00 97.81 170 ALA A O 1
ATOM 1376 N N . PHE A 1 171 ? -4.358 -5.066 3.718 1.00 97.81 171 PHE A N 1
ATOM 1377 C CA . PHE A 1 171 ? -3.155 -4.505 4.326 1.00 97.81 171 PHE A CA 1
ATOM 1378 C C . PHE A 1 171 ? -3.323 -4.235 5.828 1.00 97.81 171 PHE A C 1
ATOM 1380 O O . PHE A 1 171 ? -2.442 -4.587 6.610 1.00 97.81 171 PHE A O 1
ATOM 1387 N N . MET A 1 172 ? -4.462 -3.676 6.259 1.00 97.50 172 MET A N 1
ATOM 1388 C CA . MET A 1 172 ? -4.742 -3.476 7.690 1.00 97.50 172 MET A CA 1
ATOM 1389 C C . MET A 1 172 ? -4.837 -4.805 8.458 1.00 97.50 172 MET A C 1
ATOM 1391 O O . MET A 1 172 ? -4.496 -4.859 9.639 1.00 97.50 172 MET A O 1
ATOM 1395 N N . SER A 1 173 ? -5.265 -5.886 7.805 1.00 96.75 173 SER A N 1
ATOM 1396 C CA . SER A 1 173 ? -5.288 -7.224 8.412 1.00 96.75 173 SER A CA 1
ATOM 1397 C C . SER A 1 173 ? -3.878 -7.822 8.494 1.00 96.75 173 SER A C 1
ATOM 1399 O O . SER A 1 173 ? -3.474 -8.301 9.555 1.00 96.75 173 SER A O 1
ATOM 1401 N N . LEU A 1 174 ? -3.085 -7.694 7.422 1.00 95.88 174 LEU A N 1
ATOM 1402 C CA . LEU A 1 174 ? -1.684 -8.121 7.373 1.00 95.88 174 LEU A CA 1
ATOM 1403 C C . LEU A 1 174 ? -0.843 -7.425 8.448 1.00 95.88 174 LEU A C 1
ATOM 1405 O O . LEU A 1 174 ? -0.155 -8.095 9.216 1.00 95.88 174 LEU A O 1
ATOM 1409 N N . ILE A 1 175 ? -0.926 -6.095 8.542 1.00 92.88 175 ILE A N 1
ATOM 1410 C CA . ILE A 1 175 ? -0.140 -5.327 9.512 1.00 92.88 175 ILE A CA 1
ATOM 1411 C C . ILE A 1 175 ? -0.474 -5.757 10.952 1.00 92.88 175 ILE A C 1
ATOM 1413 O O . ILE A 1 175 ? 0.430 -5.971 11.759 1.00 92.88 175 ILE A O 1
ATOM 1417 N N . CYS A 1 176 ? -1.751 -6.047 11.244 1.00 92.88 176 CYS A N 1
ATOM 1418 C CA . CYS A 1 176 ? -2.185 -6.613 12.527 1.00 92.88 176 CYS A CA 1
ATOM 1419 C C . CYS A 1 176 ? -1.586 -7.993 12.841 1.00 92.88 176 CYS A C 1
ATOM 1421 O O . CYS A 1 176 ? -1.389 -8.331 14.015 1.00 92.88 176 CYS A O 1
ATOM 1423 N N . GLY A 1 177 ? -1.331 -8.803 11.813 1.00 86.69 177 GLY A N 1
ATOM 1424 C CA . GLY A 1 177 ? -0.728 -10.126 11.947 1.00 86.69 177 GLY A CA 1
ATOM 1425 C C . GLY A 1 177 ? 0.791 -10.102 12.132 1.00 86.69 177 GLY A C 1
ATOM 1426 O O . GLY A 1 177 ? 1.318 -11.014 12.764 1.00 86.69 177 GLY A O 1
ATOM 1427 N N . VAL A 1 178 ? 1.483 -9.070 11.632 1.00 83.69 178 VAL A N 1
ATOM 1428 C CA . VAL A 1 178 ? 2.953 -8.977 11.692 1.00 83.69 178 VAL A CA 1
ATOM 1429 C C . VAL A 1 178 ? 3.453 -8.475 13.049 1.00 83.69 178 VAL A C 1
ATOM 1431 O O . VAL A 1 178 ? 4.307 -9.132 13.640 1.00 83.69 178 VAL A O 1
ATOM 1434 N N . ALA A 1 179 ? 2.953 -7.342 13.561 1.00 67.75 179 ALA A N 1
ATOM 1435 C CA . ALA A 1 179 ? 3.623 -6.682 14.698 1.00 67.75 179 ALA A CA 1
ATOM 1436 C C . ALA A 1 179 ? 2.740 -5.811 15.616 1.00 67.75 179 ALA A C 1
ATOM 1438 O O . ALA A 1 179 ? 3.259 -5.005 16.383 1.00 67.75 179 ALA A O 1
ATOM 1439 N N . PHE A 1 180 ? 1.415 -5.969 15.604 1.00 75.19 180 PHE A N 1
ATOM 1440 C CA . PHE A 1 180 ? 0.524 -5.014 16.276 1.00 75.19 180 PHE A CA 1
ATOM 1441 C C . PHE A 1 180 ? -0.298 -5.584 17.432 1.00 75.19 180 PHE A C 1
ATOM 1443 O O . PHE A 1 180 ? -0.390 -6.791 17.663 1.00 75.19 180 PHE A O 1
ATOM 1450 N N . THR A 1 181 ? -0.885 -4.659 18.187 1.00 83.38 181 THR A N 1
ATOM 1451 C CA . THR A 1 181 ? -1.550 -4.911 19.463 1.00 83.38 181 THR A CA 1
ATOM 1452 C C . THR A 1 181 ? -2.881 -5.638 19.326 1.00 83.38 181 THR A C 1
ATOM 1454 O O . THR A 1 181 ? -3.524 -5.646 18.270 1.00 83.38 181 THR A O 1
ATOM 1457 N N . ALA A 1 182 ? -3.315 -6.260 20.425 1.00 90.56 182 ALA A N 1
ATOM 1458 C CA . ALA A 1 182 ? -4.601 -6.946 20.487 1.00 90.56 182 ALA A CA 1
ATOM 1459 C C . ALA A 1 182 ? -5.766 -5.970 20.248 1.00 90.56 182 ALA A C 1
ATOM 1461 O O . ALA A 1 182 ? -6.763 -6.327 19.619 1.00 90.56 182 ALA A O 1
ATOM 1462 N N . GLU A 1 183 ? -5.615 -4.728 20.699 1.00 93.56 183 GLU A N 1
ATOM 1463 C CA . GLU A 1 183 ? -6.564 -3.633 20.544 1.00 93.56 183 GLU A CA 1
ATOM 1464 C C . GLU A 1 183 ? -6.740 -3.263 19.067 1.00 93.56 183 GLU A C 1
ATOM 1466 O O . GLU A 1 183 ? -7.871 -3.251 18.574 1.00 93.56 183 GLU A O 1
ATOM 1471 N N . LEU A 1 184 ? -5.640 -3.051 18.327 1.00 94.25 184 LEU A N 1
ATOM 1472 C CA . LEU A 1 184 ? -5.726 -2.725 16.900 1.00 94.25 184 LEU A CA 1
ATOM 1473 C C . LEU A 1 184 ? -6.311 -3.892 16.106 1.00 94.25 184 LEU A C 1
ATOM 1475 O O . LEU A 1 184 ? -7.195 -3.688 15.276 1.00 94.25 184 LEU A O 1
ATOM 1479 N N . ARG A 1 185 ? -5.886 -5.124 16.407 1.00 94.81 185 ARG A N 1
ATOM 1480 C CA . ARG A 1 185 ? -6.437 -6.330 15.777 1.00 94.81 185 ARG A CA 1
ATOM 1481 C C . ARG A 1 185 ? -7.945 -6.437 15.993 1.00 94.81 185 ARG A C 1
ATOM 1483 O O . ARG A 1 185 ? -8.679 -6.734 15.052 1.00 94.81 185 ARG A O 1
ATOM 1490 N N . THR A 1 186 ? -8.412 -6.173 17.211 1.00 96.00 186 THR A N 1
ATOM 1491 C CA . THR A 1 186 ? -9.843 -6.192 17.547 1.00 96.00 186 THR A CA 1
ATOM 1492 C C . THR A 1 186 ? -10.603 -5.136 16.747 1.00 96.00 186 THR A C 1
ATOM 1494 O O . THR A 1 186 ? -11.653 -5.431 16.174 1.00 96.00 186 THR A O 1
ATOM 1497 N N . TYR A 1 187 ? -10.057 -3.921 16.656 1.00 97.50 187 TYR A N 1
ATOM 1498 C CA . TYR A 1 187 ? -10.645 -2.842 15.869 1.00 97.50 187 TYR A CA 1
ATOM 1499 C C . TYR A 1 187 ? -10.724 -3.182 14.372 1.00 97.50 187 TYR A C 1
ATOM 1501 O O . TYR A 1 187 ? -11.796 -3.081 13.774 1.00 97.50 187 TYR A O 1
ATOM 1509 N N . VAL A 1 188 ? -9.624 -3.644 13.770 1.00 97.44 188 VAL A N 1
ATOM 1510 C CA . VAL A 1 188 ? -9.585 -4.023 12.349 1.00 97.44 188 VAL A CA 1
ATOM 1511 C C . VAL A 1 188 ? -10.563 -5.160 12.062 1.00 97.44 188 VAL A C 1
ATOM 1513 O O . VAL A 1 188 ? -11.353 -5.053 11.126 1.00 97.44 188 VAL A O 1
ATOM 1516 N N . THR A 1 189 ? -10.599 -6.189 12.915 1.00 97.12 189 THR A N 1
ATOM 1517 C CA . THR A 1 189 ? -11.551 -7.307 12.790 1.00 97.12 189 THR A CA 1
ATOM 1518 C C . THR A 1 189 ? -12.995 -6.804 12.814 1.00 97.12 189 THR A C 1
ATOM 1520 O O . THR A 1 189 ? -13.798 -7.185 11.969 1.00 97.12 189 THR A O 1
ATOM 1523 N N . LYS A 1 190 ? -13.333 -5.882 13.725 1.00 98.06 190 LYS A N 1
ATOM 1524 C CA . LYS A 1 190 ? -14.673 -5.276 13.798 1.00 98.06 190 LYS A CA 1
ATOM 1525 C C . LYS A 1 190 ? -15.063 -4.570 12.492 1.00 98.06 190 LYS A C 1
ATOM 1527 O O . LYS A 1 190 ? -16.202 -4.709 12.048 1.00 98.06 190 LYS A O 1
ATOM 1532 N N . VAL A 1 191 ? -14.146 -3.817 11.879 1.00 98.44 191 VAL A N 1
ATOM 1533 C CA . VAL A 1 191 ? -14.399 -3.138 10.594 1.00 98.44 191 VAL A CA 1
ATOM 1534 C C . VAL A 1 191 ? -14.556 -4.154 9.458 1.00 98.44 191 VAL A C 1
ATOM 1536 O O . VAL A 1 191 ? -15.472 -4.020 8.646 1.00 98.44 191 VAL A O 1
ATOM 1539 N N . VAL A 1 192 ? -13.717 -5.193 9.416 1.00 97.81 192 VAL A N 1
ATOM 1540 C CA . VAL A 1 192 ? -13.801 -6.272 8.417 1.00 97.81 192 VAL A CA 1
ATOM 1541 C C . VAL A 1 192 ? -15.137 -7.015 8.512 1.00 97.81 192 VAL A C 1
ATOM 1543 O O . VAL A 1 192 ? -15.810 -7.174 7.497 1.00 97.81 192 VAL A O 1
ATOM 1546 N N . GLU A 1 193 ? -15.594 -7.378 9.711 1.00 97.94 193 GLU A N 1
ATOM 1547 C CA . GLU A 1 193 ? -16.894 -8.041 9.908 1.00 97.94 193 GLU A CA 1
ATOM 1548 C C . GLU A 1 193 ? -18.084 -7.146 9.520 1.00 97.94 193 GLU A C 1
ATOM 1550 O O . GLU A 1 193 ? -19.073 -7.599 8.932 1.00 97.94 193 GLU A O 1
ATOM 1555 N N . SER A 1 194 ? -17.975 -5.841 9.774 1.00 97.88 194 SER A N 1
ATOM 1556 C CA . SER A 1 194 ? -18.946 -4.859 9.286 1.00 97.88 194 SER A CA 1
ATOM 1557 C C . SER A 1 194 ? -19.007 -4.849 7.752 1.00 97.88 194 SER A C 1
ATOM 1559 O O . SER A 1 194 ? -20.094 -4.915 7.173 1.00 97.88 194 SER A O 1
ATOM 1561 N N . ARG A 1 195 ? -17.851 -4.890 7.071 1.00 96.56 195 ARG A N 1
ATOM 1562 C CA . ARG A 1 195 ? -17.795 -5.021 5.606 1.00 96.56 195 ARG A CA 1
ATOM 1563 C C . ARG A 1 195 ? -18.376 -6.346 5.127 1.00 96.56 195 ARG A C 1
ATOM 1565 O O . ARG A 1 195 ? -19.167 -6.325 4.194 1.00 96.56 195 ARG A O 1
ATOM 1572 N N . ARG A 1 196 ? -18.079 -7.483 5.770 1.00 95.19 196 ARG A N 1
ATOM 1573 C CA . ARG A 1 196 ? -18.650 -8.789 5.376 1.00 95.19 196 ARG A CA 1
ATOM 1574 C C . ARG A 1 196 ? -20.175 -8.772 5.355 1.00 95.19 196 ARG A C 1
ATOM 1576 O O . ARG A 1 196 ? -20.782 -9.356 4.463 1.00 95.19 196 ARG A O 1
ATOM 1583 N N . THR A 1 197 ? -20.783 -8.106 6.333 1.00 94.31 197 THR A N 1
ATOM 1584 C CA . THR A 1 197 ? -22.241 -8.083 6.500 1.00 94.31 197 THR A CA 1
ATOM 1585 C C . THR A 1 197 ? -22.938 -7.017 5.659 1.00 94.31 197 THR A C 1
ATOM 1587 O O . THR A 1 197 ? -24.042 -7.262 5.179 1.00 94.31 197 THR A O 1
ATOM 1590 N N . LYS A 1 198 ? -22.319 -5.845 5.472 1.00 93.38 198 LYS A N 1
ATOM 1591 C CA . LYS A 1 198 ? -22.980 -4.671 4.874 1.00 93.38 198 LYS A CA 1
ATOM 1592 C C . LYS A 1 198 ? -22.406 -4.224 3.533 1.00 93.38 198 LYS A C 1
ATOM 1594 O O . LYS A 1 198 ? -23.110 -3.586 2.758 1.00 93.38 198 LYS A O 1
ATOM 1599 N N . ALA A 1 199 ? -21.141 -4.530 3.258 1.00 92.81 199 ALA A N 1
ATOM 1600 C CA . ALA A 1 199 ? -20.404 -3.997 2.116 1.00 92.81 199 ALA A CA 1
ATOM 1601 C C . ALA A 1 199 ? -19.330 -4.983 1.627 1.00 92.81 199 ALA A C 1
ATOM 1603 O O . ALA A 1 199 ? -18.147 -4.649 1.539 1.00 92.81 199 ALA A O 1
ATOM 1604 N N . SER A 1 200 ? -19.730 -6.224 1.323 1.00 92.69 200 SER A N 1
ATOM 1605 C CA . SER A 1 200 ? -18.795 -7.302 0.961 1.00 92.69 200 SER A CA 1
ATOM 1606 C C . SER A 1 200 ? -17.974 -6.982 -0.291 1.00 92.69 200 SER A C 1
ATOM 1608 O O . SER A 1 200 ? -16.875 -7.495 -0.460 1.00 92.69 200 SER A O 1
ATOM 1610 N N . PHE A 1 201 ? -18.479 -6.088 -1.145 1.00 91.69 201 PHE A N 1
ATOM 1611 C CA . PHE A 1 201 ? -17.786 -5.580 -2.327 1.00 91.69 201 PHE A CA 1
ATOM 1612 C C . PHE A 1 201 ? -16.534 -4.740 -2.022 1.00 91.69 201 PHE A C 1
ATOM 1614 O O . PHE A 1 201 ? -15.745 -4.484 -2.925 1.00 91.69 201 PHE A O 1
ATOM 1621 N N . LEU A 1 202 ? -16.329 -4.340 -0.762 1.00 94.19 202 LEU A N 1
ATOM 1622 C CA . LEU A 1 202 ? -15.133 -3.637 -0.281 1.00 94.19 202 LEU A CA 1
ATOM 1623 C C . LEU A 1 202 ? -14.039 -4.584 0.236 1.00 94.19 202 LEU A C 1
ATOM 1625 O O . LEU A 1 202 ? -13.061 -4.114 0.824 1.00 94.19 202 LEU A O 1
ATOM 1629 N N . LEU A 1 203 ? -14.234 -5.900 0.109 1.00 95.38 203 LEU A N 1
ATOM 1630 C CA . LEU A 1 203 ? -13.303 -6.917 0.584 1.00 95.38 203 LEU A CA 1
ATOM 1631 C C . LEU A 1 203 ? -12.540 -7.584 -0.574 1.00 95.38 203 LEU A C 1
ATOM 1633 O O . LEU A 1 203 ? -13.073 -7.696 -1.686 1.00 95.38 203 LEU A O 1
ATOM 1637 N N . PRO A 1 204 ? -11.301 -8.048 -0.328 1.00 93.31 204 PRO A N 1
ATOM 1638 C CA . PRO A 1 204 ? -10.480 -8.711 -1.340 1.00 93.31 204 PRO A CA 1
ATOM 1639 C C . PRO A 1 204 ? -11.148 -9.910 -2.006 1.00 93.31 204 PRO A C 1
ATOM 1641 O O . PRO A 1 204 ? -11.112 -10.038 -3.230 1.00 93.31 204 PRO A O 1
ATOM 1644 N N . GLU A 1 205 ? -11.823 -10.744 -1.217 1.00 89.69 205 GLU A N 1
ATOM 1645 C CA . GLU A 1 205 ? -12.448 -11.989 -1.671 1.00 89.69 205 GLU A CA 1
ATOM 1646 C C . GLU A 1 205 ? -13.503 -11.727 -2.748 1.00 89.69 205 GLU A C 1
ATOM 1648 O O . GLU A 1 205 ? -13.832 -12.607 -3.535 1.00 89.69 205 GLU A O 1
ATOM 1653 N N . PHE A 1 206 ? -14.021 -10.502 -2.806 1.00 86.62 206 PHE A N 1
ATOM 1654 C CA . PHE A 1 206 ? -14.955 -10.079 -3.824 1.00 86.62 206 PHE A CA 1
ATOM 1655 C C . PHE A 1 206 ? -14.258 -9.476 -5.042 1.00 86.62 206 PHE A C 1
ATOM 1657 O O . PHE A 1 206 ? -14.514 -9.904 -6.167 1.00 86.62 206 PHE A O 1
ATOM 1664 N N . VAL A 1 207 ? -13.358 -8.510 -4.833 1.00 86.19 207 VAL A N 1
ATOM 1665 C CA . VAL A 1 207 ? -12.729 -7.744 -5.923 1.00 86.19 207 VAL A CA 1
ATOM 1666 C C . VAL A 1 207 ? -11.807 -8.609 -6.787 1.00 86.19 207 VAL A C 1
ATOM 1668 O O . VAL A 1 207 ? -11.787 -8.461 -8.014 1.00 86.19 207 VAL A O 1
ATOM 1671 N N . PHE A 1 208 ? -11.073 -9.529 -6.159 1.00 84.81 208 PHE A N 1
ATOM 1672 C CA . PHE A 1 208 ? -10.130 -10.418 -6.840 1.00 84.81 208 PHE A CA 1
ATOM 1673 C C . PHE A 1 208 ? -10.770 -11.733 -7.308 1.00 84.81 208 PHE A C 1
ATOM 1675 O O . PHE A 1 208 ? -10.118 -12.512 -7.997 1.00 84.81 208 PHE A O 1
ATOM 1682 N N . SER A 1 209 ? -12.053 -11.966 -7.005 1.00 80.44 209 SER A N 1
ATOM 1683 C CA . SER A 1 209 ? -12.806 -13.096 -7.561 1.00 80.44 209 SER A CA 1
ATOM 1684 C C . SER A 1 209 ? -13.242 -12.843 -9.004 1.00 80.44 209 SER A C 1
ATOM 1686 O O . SER A 1 209 ? -13.423 -11.703 -9.425 1.00 80.44 209 SER A O 1
ATOM 1688 N N . ASP A 1 210 ? -13.526 -13.909 -9.755 1.00 68.94 210 ASP A N 1
ATOM 1689 C CA . ASP A 1 210 ? -14.073 -13.811 -11.116 1.00 68.94 210 ASP A CA 1
ATOM 1690 C C . ASP A 1 210 ? -15.518 -13.294 -11.189 1.00 68.94 210 ASP A C 1
ATOM 1692 O O . ASP A 1 210 ? -16.049 -13.065 -12.280 1.00 68.94 210 ASP A O 1
ATOM 1696 N N . SER A 1 211 ? -16.168 -13.062 -10.047 1.00 59.25 211 SER A N 1
ATOM 1697 C CA . SER A 1 211 ? -17.554 -12.607 -10.011 1.00 59.25 211 SER A CA 1
ATOM 1698 C C . SER A 1 211 ? -17.686 -11.145 -10.474 1.00 59.25 211 SER A C 1
ATOM 1700 O O . SER A 1 211 ? -16.919 -10.263 -10.092 1.00 59.25 211 SER A O 1
ATOM 1702 N N . LYS A 1 212 ? -18.672 -10.864 -11.338 1.00 56.78 212 LYS A N 1
ATOM 1703 C CA . LYS A 1 212 ? -18.928 -9.530 -11.932 1.00 56.78 212 LYS A CA 1
ATOM 1704 C C . LYS A 1 212 ? -19.642 -8.561 -10.984 1.00 56.78 212 LYS A C 1
ATOM 1706 O O . LYS A 1 212 ? -20.442 -7.741 -11.412 1.00 56.78 212 LYS A O 1
ATOM 1711 N N . CYS A 1 213 ? -19.433 -8.696 -9.688 1.00 58.09 213 CYS A N 1
ATOM 1712 C CA . CYS A 1 213 ? -20.424 -8.253 -8.723 1.00 58.09 213 CYS A CA 1
ATOM 1713 C C . CYS A 1 213 ? -20.177 -6.811 -8.219 1.00 58.09 213 CYS A C 1
ATOM 1715 O O . CYS A 1 213 ? -20.663 -6.422 -7.168 1.00 58.09 213 CYS A O 1
ATOM 1717 N N . VAL A 1 214 ? -19.445 -5.975 -8.965 1.00 69.94 214 VAL A N 1
ATOM 1718 C CA . VAL A 1 214 ? -19.253 -4.560 -8.595 1.00 69.94 214 VAL A CA 1
ATOM 1719 C C . VAL A 1 214 ? -20.621 -3.856 -8.566 1.00 69.94 214 VAL A C 1
ATOM 1721 O O . VAL A 1 214 ? -21.413 -4.075 -9.485 1.00 69.94 214 VAL A O 1
ATOM 1724 N N . PRO A 1 215 ? -20.930 -3.037 -7.542 1.00 75.06 215 PRO A N 1
ATOM 1725 C CA . PRO A 1 215 ? -22.205 -2.330 -7.473 1.00 75.06 215 PRO A CA 1
ATOM 1726 C C . PRO A 1 215 ? -22.479 -1.522 -8.751 1.00 75.06 215 PRO A C 1
ATOM 1728 O O . PRO A 1 215 ? -21.624 -0.772 -9.210 1.00 75.06 215 PRO A O 1
ATOM 1731 N N . GLU A 1 216 ? -23.684 -1.652 -9.313 1.00 64.94 216 GLU A N 1
ATOM 1732 C CA . GLU A 1 216 ? -24.106 -0.904 -10.514 1.00 64.94 216 GLU A CA 1
ATOM 1733 C C . GLU A 1 216 ? -24.449 0.572 -10.221 1.00 64.94 216 GLU A C 1
ATOM 1735 O O . GLU A 1 216 ? -24.708 1.345 -11.141 1.00 64.94 216 GLU A O 1
ATOM 1740 N N . ARG A 1 217 ? -24.496 0.964 -8.942 1.00 67.31 217 ARG A N 1
ATOM 1741 C CA . ARG A 1 217 ? -24.856 2.310 -8.463 1.00 67.31 217 ARG A CA 1
ATOM 1742 C C . ARG A 1 217 ? -23.659 3.004 -7.816 1.00 67.31 217 ARG A C 1
ATOM 1744 O O . ARG A 1 217 ? -22.641 2.365 -7.554 1.00 67.31 217 ARG A O 1
ATOM 1751 N N . ASP A 1 218 ? -23.826 4.291 -7.512 1.00 72.75 218 ASP A N 1
ATOM 1752 C CA . ASP A 1 218 ? -22.862 5.061 -6.727 1.00 72.75 218 ASP A CA 1
ATOM 1753 C C . ASP A 1 218 ? -22.504 4.340 -5.419 1.00 72.75 218 ASP A C 1
ATOM 1755 O O . ASP A 1 218 ? -23.362 3.800 -4.714 1.00 72.75 218 ASP A O 1
ATOM 1759 N N . LEU A 1 219 ? -21.204 4.310 -5.124 1.00 82.62 219 LEU A N 1
ATOM 1760 C CA . LEU A 1 219 ? -20.647 3.623 -3.967 1.00 82.62 219 LEU A CA 1
ATOM 1761 C C . LEU A 1 219 ? -20.913 4.439 -2.694 1.00 82.62 219 LEU A C 1
ATOM 1763 O O . LEU A 1 219 ? -20.148 5.345 -2.358 1.00 82.62 219 LEU A O 1
ATOM 1767 N N . GLU A 1 220 ? -21.985 4.109 -1.978 1.00 85.19 220 GLU A N 1
ATOM 1768 C CA . GLU A 1 220 ? -22.232 4.611 -0.624 1.00 85.19 220 GLU A CA 1
ATOM 1769 C C . GLU A 1 220 ? -21.641 3.643 0.406 1.00 85.19 220 GLU A C 1
ATOM 1771 O O . GLU A 1 220 ? -22.047 2.484 0.504 1.00 85.19 220 GLU A O 1
ATOM 1776 N N . VAL A 1 221 ? -20.662 4.117 1.180 1.00 91.19 221 VAL A N 1
ATOM 1777 C CA . VAL A 1 221 ? -19.997 3.319 2.216 1.00 91.19 221 VAL A CA 1
ATOM 1778 C C . VAL A 1 221 ? -20.455 3.787 3.591 1.00 91.19 221 VAL A C 1
ATOM 1780 O O . VAL A 1 221 ? -20.260 4.942 3.966 1.00 91.19 221 VAL A O 1
ATOM 1783 N N . GLU A 1 222 ? -21.052 2.883 4.369 1.00 93.81 222 GLU A N 1
ATOM 1784 C CA . GLU A 1 222 ? -21.438 3.191 5.746 1.00 93.81 222 GLU A CA 1
ATOM 1785 C C . GLU A 1 222 ? -20.204 3.512 6.613 1.00 93.81 222 GLU A C 1
ATOM 1787 O O . GLU A 1 222 ? -19.204 2.793 6.533 1.00 93.81 222 GLU A O 1
ATOM 1792 N N . PRO A 1 223 ? -20.277 4.484 7.545 1.00 95.31 223 PRO A N 1
ATOM 1793 C CA . PRO A 1 223 ? -19.145 4.845 8.406 1.00 95.31 223 PRO A CA 1
ATOM 1794 C C . PRO A 1 223 ? -18.569 3.676 9.215 1.00 95.31 223 PRO A C 1
ATOM 1796 O O . PRO A 1 223 ? -17.373 3.619 9.476 1.00 95.31 223 PRO A O 1
ATOM 1799 N N . CYS A 1 224 ? -19.404 2.700 9.586 1.00 96.06 224 CYS A N 1
ATOM 1800 C CA . CYS A 1 224 ? -18.965 1.506 10.310 1.00 96.06 224 CYS A CA 1
ATOM 1801 C C . CYS A 1 224 ? -18.131 0.525 9.465 1.00 96.06 224 CYS A C 1
ATOM 1803 O O . CYS A 1 224 ? -17.589 -0.429 10.016 1.00 96.06 224 CYS A O 1
ATOM 1805 N N . CYS A 1 225 ? -18.054 0.724 8.147 1.00 96.81 225 CYS A N 1
ATOM 1806 C CA . CYS A 1 225 ? -17.200 -0.031 7.229 1.00 96.81 225 CYS A CA 1
ATOM 1807 C C . CYS A 1 225 ? -15.851 0.669 6.975 1.00 96.81 225 CYS A C 1
ATOM 1809 O O . CYS A 1 225 ? -15.029 0.157 6.210 1.00 96.81 225 CYS A O 1
ATOM 1811 N N . LEU A 1 226 ? -15.608 1.829 7.592 1.00 98.06 226 LEU A N 1
ATOM 1812 C CA . LEU A 1 226 ? -14.406 2.632 7.394 1.00 98.06 226 LEU A CA 1
ATOM 1813 C C . LEU A 1 226 ? -13.429 2.475 8.558 1.00 98.06 226 LEU A C 1
ATOM 1815 O O . LEU A 1 226 ? -13.824 2.388 9.721 1.00 98.06 226 LEU A O 1
ATOM 1819 N N . PHE A 1 227 ? -12.138 2.483 8.233 1.00 98.25 227 PHE A N 1
ATOM 1820 C CA . PHE A 1 227 ? -11.086 2.665 9.223 1.00 98.25 227 PHE A CA 1
ATOM 1821 C C . PHE A 1 227 ? -11.032 4.142 9.620 1.00 98.25 227 PHE A C 1
ATOM 1823 O O . PHE A 1 227 ? -10.912 5.017 8.768 1.00 98.25 227 PHE A O 1
ATOM 1830 N N . VAL A 1 228 ? -11.129 4.419 10.913 1.00 97.50 228 VAL A N 1
ATOM 1831 C CA . VAL A 1 228 ? -11.215 5.759 11.490 1.00 97.50 228 VAL A CA 1
ATOM 1832 C C . VAL A 1 228 ? -9.899 6.057 12.190 1.00 97.50 228 VAL A C 1
ATOM 1834 O O . VAL A 1 228 ? -9.496 5.344 13.107 1.00 97.50 228 VAL A O 1
ATOM 1837 N N . GLN A 1 229 ? -9.237 7.139 11.781 1.00 96.75 229 GLN A N 1
ATOM 1838 C CA . GLN A 1 229 ? -7.909 7.509 12.278 1.00 96.75 229 GLN A CA 1
ATOM 1839 C C . GLN A 1 229 ? -7.846 7.618 13.811 1.00 96.75 229 GLN A C 1
ATOM 1841 O O . GLN A 1 229 ? -6.870 7.170 14.409 1.00 96.75 229 GLN A O 1
ATOM 1846 N N . SER A 1 230 ? -8.874 8.181 14.460 1.00 96.38 230 SER A N 1
ATOM 1847 C CA . SER A 1 230 ? -8.912 8.327 15.923 1.00 96.38 230 SER A CA 1
ATOM 1848 C C . SER A 1 230 ? -8.952 6.985 16.655 1.00 96.38 230 SER A C 1
ATOM 1850 O O . SER A 1 230 ? -8.238 6.827 17.638 1.00 96.38 230 SER A O 1
ATOM 1852 N N . GLU A 1 231 ? -9.716 6.016 16.147 1.00 96.88 231 GLU A N 1
ATOM 1853 C CA . GLU A 1 231 ? -9.807 4.661 16.709 1.00 96.88 231 GLU A CA 1
ATOM 1854 C C . GLU A 1 231 ? -8.478 3.913 16.545 1.00 96.88 231 GLU A C 1
ATOM 1856 O O . GLU A 1 231 ? -8.015 3.245 17.465 1.00 96.88 231 GLU A O 1
ATOM 1861 N N . VAL A 1 232 ? -7.809 4.083 15.396 1.00 95.62 232 VAL A N 1
ATOM 1862 C CA . VAL A 1 232 ? -6.465 3.527 15.174 1.00 95.62 232 VAL A CA 1
ATOM 1863 C C . VAL A 1 232 ? -5.450 4.164 16.132 1.00 95.62 232 VAL A C 1
ATOM 1865 O O . VAL A 1 232 ? -4.636 3.457 16.717 1.00 95.62 232 VAL A O 1
ATOM 1868 N N . CYS A 1 233 ? -5.508 5.483 16.349 1.00 94.81 233 CYS A N 1
ATOM 1869 C CA . CYS A 1 233 ? -4.644 6.159 17.323 1.00 94.81 233 CYS A CA 1
ATOM 1870 C C . CYS A 1 233 ? -4.885 5.655 18.751 1.00 94.81 233 CYS A C 1
ATOM 1872 O O . CYS A 1 233 ? -3.931 5.431 19.495 1.00 94.81 233 CYS A O 1
ATOM 1874 N N . GLU A 1 234 ? -6.148 5.484 19.140 1.00 94.62 234 GLU A N 1
ATOM 1875 C CA . GLU A 1 234 ? -6.523 4.968 20.456 1.00 94.62 234 GLU A CA 1
ATOM 1876 C C . GLU A 1 234 ? -6.007 3.539 20.654 1.00 94.62 234 GLU A C 1
ATOM 1878 O O . GLU A 1 234 ? -5.337 3.269 21.648 1.00 94.62 234 GLU A O 1
ATOM 1883 N N . ALA A 1 235 ? -6.194 2.665 19.663 1.00 93.94 235 ALA A N 1
ATOM 1884 C CA . ALA A 1 235 ? -5.717 1.283 19.695 1.00 93.94 235 ALA A CA 1
ATOM 1885 C C . ALA A 1 235 ? -4.182 1.142 19.785 1.00 93.94 235 ALA A C 1
ATOM 1887 O O . ALA A 1 235 ? -3.673 0.102 20.209 1.00 93.94 235 ALA A O 1
ATOM 1888 N N . LEU A 1 236 ? -3.440 2.181 19.389 1.00 91.81 236 LEU A N 1
ATOM 1889 C CA . LEU A 1 236 ? -1.978 2.249 19.483 1.00 91.81 236 LEU A CA 1
ATOM 1890 C C . LEU A 1 236 ? -1.480 3.004 20.722 1.00 91.81 236 LEU A C 1
ATOM 1892 O O . LEU A 1 236 ? -0.276 3.019 20.993 1.00 91.81 236 LEU A O 1
ATOM 1896 N N . THR A 1 237 ? -2.372 3.627 21.490 1.00 91.25 237 THR A N 1
ATOM 1897 C CA . THR A 1 237 ? -2.004 4.387 22.688 1.00 91.25 237 THR A CA 1
ATOM 1898 C C . THR A 1 237 ? -1.528 3.450 23.798 1.00 91.25 237 THR A C 1
ATOM 1900 O O . THR A 1 237 ? -2.179 2.462 24.114 1.00 91.25 237 THR A O 1
ATOM 1903 N N . GLY A 1 238 ? -0.381 3.757 24.412 1.00 86.75 238 GLY A N 1
ATOM 1904 C CA . GLY A 1 238 ? 0.210 2.933 25.478 1.00 86.75 238 GLY A CA 1
ATOM 1905 C C . GLY A 1 238 ? 1.111 1.797 24.979 1.00 86.75 238 GLY A C 1
ATOM 1906 O O . GLY A 1 238 ? 1.575 0.986 25.775 1.00 86.75 238 GLY A O 1
ATOM 1907 N N . THR A 1 239 ? 1.387 1.758 23.676 1.00 89.31 239 THR A N 1
ATOM 1908 C CA . THR A 1 239 ? 2.239 0.762 23.004 1.00 89.31 239 THR A CA 1
ATOM 1909 C C . THR A 1 239 ? 3.604 1.369 22.648 1.00 89.31 239 THR A C 1
ATOM 1911 O O . THR A 1 239 ? 3.822 2.563 22.890 1.00 89.31 239 THR A O 1
ATOM 1914 N N . SER A 1 240 ? 4.530 0.607 22.052 1.00 86.88 240 SER A N 1
ATOM 1915 C CA . SER A 1 240 ? 5.812 1.167 21.577 1.00 86.88 240 SER A CA 1
ATOM 1916 C C . SER A 1 240 ? 5.623 2.246 20.497 1.00 86.88 240 SER A C 1
ATOM 1918 O O . SER A 1 240 ? 6.378 3.215 20.447 1.00 86.88 240 SER A O 1
ATOM 1920 N N . TYR A 1 241 ? 4.510 2.194 19.759 1.00 88.38 241 TYR A N 1
ATOM 1921 C CA . TYR A 1 241 ? 4.109 3.198 18.772 1.00 88.38 241 TYR A CA 1
ATOM 1922 C C . TYR A 1 241 ? 3.656 4.536 19.370 1.00 88.38 241 TYR A C 1
ATOM 1924 O O . TYR A 1 241 ? 3.431 5.487 18.619 1.00 88.38 241 TYR A O 1
ATOM 1932 N N . SER A 1 242 ? 3.542 4.658 20.700 1.00 87.56 242 SER A N 1
ATOM 1933 C CA . SER A 1 242 ? 3.026 5.871 21.360 1.00 87.56 242 SER A CA 1
ATOM 1934 C C . SER A 1 242 ? 3.786 7.143 20.971 1.00 87.56 242 SER A C 1
ATOM 1936 O O . SER A 1 242 ? 3.180 8.204 20.837 1.00 87.56 242 SER A O 1
ATOM 1938 N N . ALA A 1 243 ? 5.099 7.040 20.734 1.00 89.38 243 ALA A N 1
ATOM 1939 C CA . ALA A 1 243 ? 5.931 8.166 20.303 1.00 89.38 243 ALA A CA 1
ATOM 1940 C C . ALA A 1 243 ? 5.561 8.698 18.903 1.00 89.38 243 ALA A C 1
ATOM 1942 O O . ALA A 1 243 ? 5.816 9.862 18.599 1.00 89.38 243 ALA A O 1
ATOM 1943 N N . ASN A 1 244 ? 4.930 7.867 18.070 1.00 90.56 244 ASN A N 1
ATOM 1944 C CA . ASN A 1 244 ? 4.575 8.174 16.687 1.00 90.56 244 ASN A CA 1
ATOM 1945 C C . ASN A 1 244 ? 3.084 8.531 16.507 1.00 90.56 244 ASN A C 1
ATOM 1947 O O . ASN A 1 244 ? 2.658 8.832 15.393 1.00 90.56 244 ASN A O 1
ATOM 1951 N N . ILE A 1 245 ? 2.278 8.557 17.577 1.00 90.81 245 ILE A N 1
ATOM 1952 C CA . ILE A 1 245 ? 0.833 8.846 17.484 1.00 90.81 245 ILE A CA 1
ATOM 1953 C C . ILE A 1 245 ? 0.556 10.250 16.939 1.00 90.81 245 ILE A C 1
ATOM 1955 O O . ILE A 1 245 ? -0.341 10.418 16.114 1.00 90.81 245 ILE A O 1
ATOM 1959 N N . GLU A 1 246 ? 1.332 11.263 17.336 1.00 92.12 246 GLU A N 1
ATOM 1960 C CA . GLU A 1 246 ? 1.153 12.617 16.788 1.00 92.12 246 GLU A CA 1
ATOM 1961 C C . GLU A 1 246 ? 1.383 12.652 15.276 1.00 92.12 246 GLU A C 1
ATOM 1963 O O . GLU A 1 246 ? 0.680 13.354 14.551 1.00 92.12 246 GLU A O 1
ATOM 1968 N N . ARG A 1 247 ? 2.319 11.836 14.778 1.00 91.81 247 ARG A N 1
ATOM 1969 C CA . ARG A 1 247 ? 2.548 11.672 13.343 1.00 91.81 247 ARG A CA 1
ATOM 1970 C C . ARG A 1 247 ? 1.357 10.991 12.677 1.00 91.81 247 ARG A C 1
ATOM 1972 O O . ARG A 1 247 ? 0.913 11.464 11.636 1.00 91.81 247 ARG A O 1
ATOM 1979 N N . LEU A 1 248 ? 0.809 9.936 13.287 1.00 92.31 248 LEU A N 1
ATOM 1980 C CA . LEU A 1 248 ? -0.374 9.230 12.784 1.00 92.31 248 LEU A CA 1
ATOM 1981 C C . LEU A 1 248 ? -1.592 10.149 12.638 1.00 92.31 248 LEU A C 1
ATOM 1983 O O . LEU A 1 248 ? -2.349 9.984 11.685 1.00 92.31 248 LEU A O 1
ATOM 1987 N N . ARG A 1 249 ? -1.767 11.130 13.535 1.00 92.81 249 ARG A N 1
ATOM 1988 C CA . ARG A 1 249 ? -2.860 12.120 13.469 1.00 92.81 249 ARG A CA 1
ATOM 1989 C C . ARG A 1 249 ? -2.755 13.072 12.284 1.00 92.81 249 ARG A C 1
ATOM 1991 O O . ARG A 1 249 ? -3.767 13.617 11.852 1.00 92.81 249 ARG A O 1
ATOM 1998 N N . LEU A 1 250 ? -1.562 13.271 11.734 1.00 92.25 250 LEU A N 1
ATOM 1999 C CA . LEU A 1 250 ? -1.386 14.085 10.539 1.00 92.25 250 LEU A CA 1
ATOM 2000 C C . LEU A 1 250 ? -1.784 13.258 9.309 1.00 92.25 250 LEU A C 1
ATOM 2002 O O . LEU A 1 250 ? -1.146 12.233 9.052 1.00 92.25 250 LEU A O 1
ATOM 2006 N N . PRO A 1 251 ? -2.773 13.681 8.502 1.00 88.88 251 PRO A N 1
ATOM 2007 C CA . PRO A 1 251 ? -3.102 12.985 7.262 1.00 88.88 251 PRO A CA 1
ATOM 2008 C C . PRO A 1 251 ? -1.868 12.848 6.367 1.00 88.88 251 PRO A C 1
ATOM 2010 O O . PRO A 1 251 ? -1.016 13.745 6.319 1.00 88.88 251 PRO A O 1
ATOM 2013 N N . TYR A 1 252 ? -1.745 11.723 5.666 1.00 92.31 252 TYR A N 1
ATOM 2014 C CA . TYR A 1 252 ? -0.752 11.627 4.605 1.00 92.31 252 TYR A CA 1
ATOM 2015 C C . TYR A 1 252 ? -1.131 12.602 3.484 1.00 92.31 252 TYR A C 1
ATOM 2017 O O . TYR A 1 252 ? -2.285 12.673 3.067 1.00 92.31 252 TYR A O 1
ATOM 2025 N N . THR A 1 253 ? -0.156 13.371 3.006 1.00 83.56 253 THR A N 1
ATOM 2026 C CA . THR A 1 253 ? -0.332 14.279 1.871 1.00 83.56 253 THR A CA 1
ATOM 2027 C C . THR A 1 253 ? 0.739 13.969 0.841 1.00 83.56 253 THR A C 1
ATOM 2029 O O . THR A 1 253 ? 1.931 14.091 1.119 1.00 83.56 253 THR A O 1
ATOM 2032 N N . SER A 1 254 ? 0.310 13.561 -0.355 1.00 80.25 254 SER A N 1
ATOM 2033 C CA . SER A 1 254 ? 1.212 13.359 -1.489 1.00 80.25 254 SER A CA 1
ATOM 2034 C C . SER A 1 254 ? 1.816 14.709 -1.878 1.00 80.25 254 SER A C 1
ATOM 2036 O O . SER A 1 254 ? 1.149 15.554 -2.480 1.00 80.25 254 SER A O 1
ATOM 2038 N N . GLN A 1 255 ? 3.068 14.950 -1.490 1.00 66.44 255 GLN A N 1
ATOM 2039 C CA . GLN A 1 255 ? 3.762 16.184 -1.838 1.00 66.44 255 GLN A CA 1
ATOM 2040 C C . GLN A 1 255 ? 4.169 16.164 -3.313 1.00 66.44 255 GLN A C 1
ATOM 2042 O O . GLN A 1 255 ? 4.712 15.177 -3.802 1.00 66.44 255 GLN A O 1
ATOM 2047 N N . LEU A 1 256 ? 3.913 17.271 -4.013 1.00 59.59 256 LEU A N 1
ATOM 2048 C CA . LEU A 1 256 ? 4.374 17.468 -5.388 1.00 59.59 256 LEU A CA 1
ATOM 2049 C C . LEU A 1 256 ? 5.900 17.571 -5.417 1.00 59.59 256 LEU A C 1
ATOM 2051 O O . LEU A 1 256 ? 6.480 18.260 -4.569 1.00 59.59 256 LEU A O 1
ATOM 2055 N N . THR A 1 257 ? 6.535 16.951 -6.410 1.00 59.66 257 THR A N 1
ATOM 2056 C CA . THR A 1 257 ? 7.968 17.153 -6.661 1.00 59.66 257 THR A CA 1
ATOM 2057 C C . THR A 1 257 ? 8.237 18.599 -7.081 1.00 59.66 257 THR A C 1
ATOM 2059 O O . THR A 1 257 ? 7.354 19.317 -7.564 1.00 59.66 257 THR A O 1
ATOM 2062 N N . ASP A 1 258 ? 9.472 19.068 -6.896 1.00 52.56 258 ASP A N 1
ATOM 2063 C CA . ASP A 1 258 ? 9.840 20.439 -7.267 1.00 52.56 258 ASP A CA 1
ATOM 2064 C C . ASP A 1 258 ? 9.648 20.705 -8.772 1.00 52.56 258 ASP A C 1
ATOM 2066 O O . ASP A 1 258 ? 9.264 21.811 -9.152 1.00 52.56 258 ASP A O 1
ATOM 2070 N N . GLU A 1 259 ? 9.791 19.687 -9.626 1.00 52.59 259 GLU A N 1
ATOM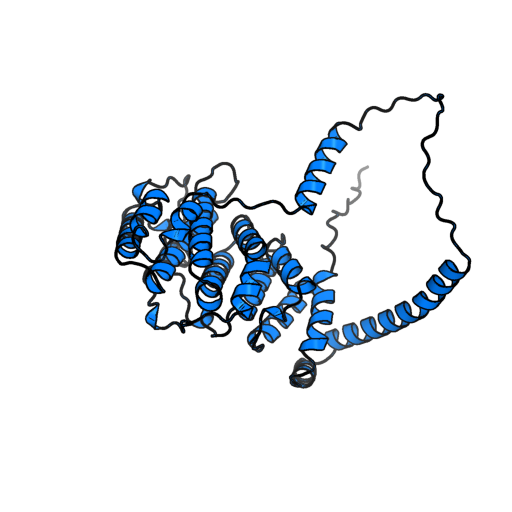 2071 C CA . GLU A 1 259 ? 9.483 19.778 -11.060 1.00 52.59 259 GLU A CA 1
ATOM 2072 C C . GLU A 1 259 ? 7.987 19.976 -11.350 1.00 52.59 259 GLU A C 1
ATOM 2074 O O . GLU A 1 259 ? 7.625 20.805 -12.190 1.00 52.59 259 GLU A O 1
ATOM 2079 N N . GLU A 1 260 ? 7.100 19.297 -10.620 1.00 55.06 260 GLU A N 1
ATOM 2080 C CA . GLU A 1 260 ? 5.644 19.484 -10.709 1.00 55.06 260 GLU A CA 1
ATOM 2081 C C . GLU A 1 260 ? 5.236 20.868 -10.172 1.00 55.06 260 GLU A C 1
ATOM 2083 O O . GLU A 1 260 ? 4.383 21.551 -10.750 1.00 55.06 260 GLU A O 1
ATOM 2088 N N . ARG A 1 261 ? 5.894 21.347 -9.106 1.00 54.56 261 ARG A N 1
ATOM 2089 C CA . ARG A 1 261 ? 5.711 22.712 -8.580 1.00 54.56 261 ARG A CA 1
ATOM 2090 C C . ARG A 1 261 ? 6.156 23.778 -9.582 1.00 54.56 261 ARG A C 1
ATOM 2092 O O . ARG A 1 261 ? 5.468 24.788 -9.743 1.00 54.56 261 ARG A O 1
ATOM 2099 N N . LEU A 1 262 ? 7.282 23.564 -10.262 1.00 50.03 262 LEU A N 1
ATOM 2100 C CA . LEU A 1 262 ? 7.801 24.456 -11.302 1.00 50.03 262 LEU A CA 1
ATOM 2101 C C . LEU A 1 262 ? 6.911 24.441 -12.551 1.00 50.03 262 LEU A C 1
ATOM 2103 O O . LEU A 1 262 ? 6.636 25.502 -13.108 1.00 50.03 262 LEU A O 1
ATOM 2107 N N . SER A 1 263 ? 6.400 23.276 -12.948 1.00 48.88 263 SER A N 1
ATOM 2108 C CA . SER A 1 263 ? 5.473 23.121 -14.079 1.00 48.88 263 SER A CA 1
ATOM 2109 C C . SER A 1 263 ? 4.132 23.816 -13.823 1.00 48.88 263 SER A C 1
ATOM 2111 O O . SER A 1 263 ? 3.644 24.556 -14.678 1.00 48.88 263 SER A O 1
ATOM 2113 N N . ARG A 1 264 ? 3.580 23.703 -12.605 1.00 50.59 264 ARG A N 1
ATOM 2114 C CA . ARG A 1 264 ? 2.374 24.453 -12.207 1.00 50.59 264 ARG A CA 1
ATOM 2115 C C . ARG A 1 264 ? 2.609 25.964 -12.134 1.00 50.59 264 ARG A C 1
ATOM 2117 O O . ARG A 1 264 ? 1.719 26.726 -12.494 1.00 50.59 264 ARG A O 1
ATOM 2124 N N . ARG A 1 265 ? 3.794 26.419 -11.709 1.00 47.50 265 ARG A N 1
ATOM 2125 C CA . ARG A 1 265 ? 4.152 27.853 -11.724 1.00 47.50 265 ARG A CA 1
ATOM 2126 C C . ARG A 1 265 ? 4.326 28.406 -13.142 1.00 47.50 265 ARG A C 1
ATOM 2128 O O . ARG A 1 265 ? 3.950 29.550 -13.373 1.00 47.50 265 ARG A O 1
ATOM 2135 N N . LYS A 1 266 ? 4.842 27.611 -14.087 1.00 41.78 266 LYS A N 1
ATOM 2136 C CA . LYS A 1 266 ? 4.912 27.989 -15.512 1.00 41.78 266 LYS A CA 1
ATOM 2137 C C . LYS A 1 266 ? 3.514 28.152 -16.117 1.00 41.78 266 LYS A C 1
ATOM 2139 O O . LYS A 1 266 ? 3.234 29.187 -16.707 1.00 41.78 266 LYS A O 1
ATOM 2144 N N . SER A 1 267 ? 2.610 27.212 -15.840 1.00 40.72 267 SER A N 1
ATOM 2145 C CA . SER A 1 267 ? 1.216 27.266 -16.308 1.00 40.72 267 SER A CA 1
ATOM 2146 C C . SER A 1 267 ? 0.437 28.501 -15.819 1.00 40.72 267 SER A C 1
ATOM 2148 O O . SER A 1 267 ? -0.413 28.998 -16.549 1.00 40.72 267 SER A O 1
ATOM 2150 N N . VAL A 1 268 ? 0.737 29.044 -14.631 1.00 48.31 268 VAL A N 1
ATOM 2151 C CA . VAL A 1 268 ? 0.084 30.269 -14.119 1.00 48.31 268 VAL A CA 1
ATOM 2152 C C . VAL A 1 268 ? 0.596 31.542 -14.811 1.00 48.31 268 VAL A C 1
ATOM 2154 O O . VAL A 1 268 ? -0.180 32.473 -15.019 1.00 48.31 268 VAL A O 1
ATOM 2157 N N . ASN A 1 269 ? 1.870 31.587 -15.213 1.00 43.81 269 ASN A N 1
ATOM 2158 C CA . ASN A 1 269 ? 2.435 32.736 -15.934 1.00 43.81 269 ASN A CA 1
ATOM 2159 C C . ASN A 1 269 ? 2.060 32.756 -17.430 1.00 43.81 269 ASN A C 1
ATOM 2161 O O . ASN A 1 269 ? 1.997 33.836 -18.024 1.00 43.81 269 ASN A O 1
ATOM 2165 N N . ASP A 1 270 ? 1.751 31.599 -18.022 1.00 38.88 270 ASP A N 1
ATOM 2166 C CA . ASP A 1 270 ? 1.306 31.498 -19.422 1.00 38.88 270 ASP A CA 1
ATOM 2167 C C . ASP A 1 270 ? -0.138 31.992 -19.639 1.00 38.88 270 ASP A C 1
ATOM 2169 O O . ASP A 1 270 ? -0.519 32.318 -20.760 1.00 38.88 270 ASP A O 1
ATOM 2173 N N . VAL A 1 271 ? -0.939 32.148 -18.577 1.00 41.62 271 VAL A N 1
ATOM 2174 C CA . VAL A 1 271 ? -2.286 32.753 -18.669 1.00 41.62 271 VAL A CA 1
ATOM 2175 C C . VAL A 1 271 ? -2.231 34.293 -18.714 1.00 41.62 271 VAL A C 1
ATOM 2177 O O . VAL A 1 271 ? -3.227 34.937 -19.030 1.00 41.62 271 VAL A O 1
ATOM 2180 N N . ILE A 1 272 ? -1.070 34.912 -18.462 1.00 40.91 272 ILE A N 1
ATOM 2181 C CA . ILE A 1 272 ? -0.914 36.382 -18.448 1.00 40.91 272 ILE A CA 1
ATOM 2182 C C . ILE A 1 272 ? -0.174 36.904 -19.697 1.00 40.91 272 ILE A C 1
ATOM 2184 O O . ILE A 1 272 ? -0.123 38.106 -19.941 1.00 40.91 272 ILE A O 1
ATOM 2188 N N . SER A 1 273 ? 0.346 36.031 -20.560 1.00 37.25 273 SER A N 1
ATOM 2189 C CA . SER A 1 273 ? 1.163 36.419 -21.720 1.00 37.25 273 SER A CA 1
ATOM 2190 C C . SER A 1 273 ? 0.425 36.287 -23.059 1.00 37.25 273 SER A C 1
ATOM 2192 O O . SER A 1 273 ? 0.932 35.725 -24.023 1.00 37.25 273 SER A O 1
ATOM 2194 N N . VAL A 1 274 ? -0.766 36.887 -23.153 1.00 37.38 274 VAL A N 1
ATOM 2195 C CA . VAL A 1 274 ? -1.359 37.286 -24.443 1.00 37.38 274 VAL A CA 1
ATOM 2196 C C . VAL A 1 274 ? -1.851 38.726 -24.336 1.00 37.38 274 VAL A C 1
ATOM 2198 O O . VAL A 1 274 ? -3.041 38.998 -24.244 1.00 37.38 274 VAL A O 1
ATOM 2201 N N . GLN A 1 275 ? -0.904 39.657 -24.335 1.00 31.61 275 GLN A N 1
ATOM 2202 C CA . GLN A 1 275 ? -1.115 41.047 -24.730 1.00 31.61 275 GLN A CA 1
ATOM 2203 C C . GLN A 1 275 ? 0.169 41.495 -25.431 1.00 31.61 275 GLN A C 1
ATOM 2205 O O . GLN A 1 275 ? 1.144 41.904 -24.805 1.00 31.61 275 GLN A O 1
ATOM 2210 N N . LEU A 1 276 ? 0.181 41.304 -26.754 1.00 36.44 276 LEU A N 1
ATOM 2211 C CA . LEU A 1 276 ? 1.031 42.080 -27.644 1.00 36.44 276 LEU A CA 1
ATOM 2212 C C . LEU A 1 276 ? 0.568 43.533 -27.549 1.00 36.44 276 LEU A C 1
ATOM 2214 O O . LEU A 1 276 ? -0.600 43.793 -27.814 1.00 36.44 276 LEU A O 1
ATOM 2218 N N . ASP A 1 277 ? 1.479 44.450 -27.243 1.00 31.34 277 ASP A N 1
ATOM 2219 C CA . ASP A 1 277 ? 1.527 45.705 -27.983 1.00 31.34 277 ASP A CA 1
ATOM 2220 C C . ASP A 1 277 ? 2.919 46.338 -27.928 1.00 31.34 277 ASP A C 1
ATOM 2222 O O . ASP A 1 277 ? 3.668 46.227 -26.955 1.00 31.34 277 ASP A O 1
ATOM 2226 N N . LEU A 1 278 ? 3.261 46.916 -29.073 1.00 32.41 278 LEU A N 1
ATOM 2227 C CA . LEU A 1 278 ? 4.524 47.523 -29.456 1.00 32.41 278 LEU A CA 1
ATOM 2228 C C . LEU A 1 278 ? 4.704 48.900 -28.797 1.00 32.41 278 LEU A C 1
ATOM 2230 O O . LEU A 1 278 ? 3.768 49.688 -28.819 1.00 32.41 278 LEU A O 1
ATOM 2234 N N . ASP A 1 279 ? 5.898 49.211 -28.275 1.00 29.75 279 ASP A N 1
ATOM 2235 C CA . ASP A 1 279 ? 6.749 50.325 -28.751 1.00 29.75 279 ASP A CA 1
ATOM 2236 C C . ASP A 1 279 ? 8.027 50.527 -27.890 1.00 29.75 279 ASP A C 1
ATOM 2238 O O . ASP A 1 279 ? 8.101 50.031 -26.761 1.00 29.75 279 ASP A O 1
ATOM 2242 N N . PRO A 1 280 ? 9.077 51.185 -28.437 1.00 41.91 280 PRO A N 1
ATOM 2243 C CA . PRO A 1 280 ? 10.445 51.169 -27.916 1.00 41.91 280 PRO A CA 1
ATOM 2244 C C . PRO A 1 280 ? 10.802 52.390 -27.041 1.00 41.91 280 PRO A C 1
ATOM 2246 O O . PRO A 1 280 ? 10.052 53.353 -26.949 1.00 41.91 280 PRO A O 1
ATOM 2249 N N . GLU A 1 281 ? 12.026 52.357 -26.494 1.00 30.61 281 GLU A N 1
ATOM 2250 C CA . GLU A 1 281 ? 12.776 53.453 -25.844 1.00 30.61 281 GLU A CA 1
ATOM 2251 C C . GLU A 1 281 ? 12.511 53.703 -24.346 1.00 30.61 281 GLU A C 1
ATOM 2253 O O . GLU A 1 281 ? 11.723 54.562 -23.965 1.00 30.61 281 GLU A O 1
ATOM 2258 N N . THR A 1 282 ? 13.313 53.078 -23.471 1.00 29.72 282 THR A N 1
ATOM 2259 C CA . THR A 1 282 ? 14.149 53.817 -22.495 1.00 29.72 282 THR A CA 1
ATOM 2260 C C . THR A 1 282 ? 15.226 52.914 -21.880 1.00 29.72 282 THR A C 1
ATOM 2262 O O . THR A 1 282 ? 14.971 51.782 -21.479 1.00 29.72 282 THR A O 1
ATOM 2265 N N . ARG A 1 283 ? 16.464 53.421 -21.846 1.00 29.88 283 ARG A N 1
ATOM 2266 C CA . ARG A 1 283 ? 17.662 52.794 -21.265 1.00 29.88 283 ARG A CA 1
ATOM 2267 C C . ARG A 1 283 ? 17.735 53.057 -19.755 1.00 29.88 283 ARG A C 1
ATOM 2269 O O . ARG A 1 283 ? 17.504 54.192 -19.359 1.00 29.88 283 ARG A O 1
ATOM 2276 N N . ASP A 1 284 ? 18.162 52.065 -18.966 1.00 29.84 284 ASP A N 1
ATOM 2277 C CA . ASP A 1 284 ? 19.413 52.155 -18.182 1.00 29.84 284 ASP A CA 1
ATOM 2278 C C . ASP A 1 284 ? 19.861 50.790 -17.590 1.00 29.84 284 ASP A C 1
ATOM 2280 O O . ASP A 1 284 ? 19.040 49.878 -17.459 1.00 29.84 284 ASP A O 1
ATOM 2284 N N . PRO A 1 285 ? 21.170 50.594 -17.303 1.00 39.44 285 PRO A N 1
ATOM 2285 C CA . PRO A 1 285 ? 21.805 49.277 -17.243 1.00 39.44 285 PRO A CA 1
ATOM 2286 C C . PRO A 1 285 ? 21.998 48.728 -15.819 1.00 39.44 285 PRO A C 1
ATOM 2288 O O . PRO A 1 285 ? 22.483 49.417 -14.925 1.00 39.44 285 PRO A O 1
ATOM 2291 N N . LEU A 1 286 ? 21.758 47.426 -15.644 1.00 32.06 286 LEU A N 1
ATOM 2292 C CA . LEU A 1 286 ? 22.279 46.635 -14.525 1.00 32.06 286 LEU A CA 1
ATOM 2293 C C . LEU A 1 286 ? 23.179 45.522 -15.072 1.00 32.06 286 LEU A C 1
ATOM 2295 O O . LEU A 1 286 ? 22.793 44.731 -15.933 1.00 32.06 286 LEU A O 1
ATOM 2299 N N . GLN A 1 287 ? 24.417 45.537 -14.589 1.00 32.41 287 GLN A N 1
ATOM 2300 C CA . GLN A 1 287 ? 25.549 44.708 -14.987 1.00 32.41 287 GLN A CA 1
ATOM 2301 C C . GLN A 1 287 ? 25.235 43.203 -14.941 1.00 32.41 287 GLN A C 1
ATOM 2303 O O . GLN A 1 287 ? 24.859 42.667 -13.901 1.00 32.41 287 GLN A O 1
ATOM 2308 N N . LYS A 1 288 ? 25.497 42.503 -16.051 1.00 29.75 288 LYS A N 1
ATOM 2309 C CA . LYS A 1 288 ? 25.829 41.069 -16.059 1.00 29.75 288 LYS A CA 1
ATOM 2310 C C . LYS A 1 288 ? 27.338 40.933 -16.296 1.00 29.75 288 LYS A C 1
ATOM 2312 O O . LYS A 1 288 ? 27.850 41.655 -17.155 1.00 29.75 288 LYS A O 1
ATOM 2317 N N . PRO A 1 289 ? 28.061 40.028 -15.615 1.00 29.30 289 PRO A N 1
ATOM 2318 C CA . PRO A 1 289 ? 29.422 39.699 -16.015 1.00 29.30 289 PRO A CA 1
ATOM 2319 C C . PRO A 1 289 ? 29.363 38.923 -17.338 1.00 29.30 289 PRO A C 1
ATOM 2321 O O . PRO A 1 289 ? 28.653 37.925 -17.441 1.00 29.30 289 PRO A O 1
ATOM 2324 N N . GLN A 1 290 ? 30.078 39.394 -18.359 1.00 30.08 290 GLN A N 1
ATOM 2325 C CA . GLN A 1 290 ? 30.344 38.612 -19.564 1.00 30.08 290 GLN A CA 1
ATOM 2326 C C . GLN A 1 290 ? 31.409 37.562 -19.236 1.00 30.08 290 GLN A C 1
ATOM 2328 O O . GLN A 1 290 ? 32.555 37.911 -18.954 1.00 30.08 290 GLN A O 1
ATOM 2333 N N . GLU A 1 291 ? 31.043 36.285 -19.294 1.00 37.84 291 GLU A N 1
ATOM 2334 C CA . GLU A 1 291 ? 32.011 35.192 -19.365 1.00 37.84 291 GLU A CA 1
ATOM 2335 C C . GLU A 1 291 ? 32.673 35.221 -20.750 1.00 37.84 291 GLU A C 1
ATOM 2337 O O . GLU A 1 291 ? 32.011 35.114 -21.784 1.00 37.84 291 GLU A O 1
ATOM 2342 N N . GLN A 1 292 ? 33.987 35.434 -20.782 1.00 37.03 292 GLN A N 1
ATOM 2343 C CA . GLN A 1 292 ? 34.773 35.384 -22.011 1.00 37.03 292 GLN A CA 1
ATOM 2344 C C . GLN A 1 292 ? 35.028 33.917 -22.378 1.00 37.03 292 GLN A C 1
ATOM 2346 O O . GLN A 1 292 ? 35.672 33.190 -21.628 1.00 37.03 292 GLN A O 1
ATOM 2351 N N . ILE A 1 293 ? 34.527 33.488 -23.539 1.00 50.94 293 ILE A N 1
ATOM 2352 C CA . ILE A 1 293 ? 34.792 32.160 -24.109 1.00 50.94 293 ILE A CA 1
ATOM 2353 C C . ILE A 1 293 ? 36.247 32.128 -24.595 1.00 50.94 293 ILE A C 1
ATOM 2355 O O . ILE A 1 293 ? 36.603 32.808 -25.559 1.00 50.94 293 ILE A O 1
ATOM 2359 N N . THR A 1 294 ? 37.096 31.348 -23.928 1.00 57.56 294 THR A N 1
ATOM 2360 C CA . THR A 1 294 ? 38.514 31.181 -24.271 1.00 57.56 294 THR A CA 1
ATOM 2361 C C . THR A 1 294 ? 38.704 30.085 -25.326 1.00 57.56 294 THR A C 1
ATOM 2363 O O . THR A 1 294 ? 37.969 29.100 -25.375 1.00 57.56 294 THR A O 1
ATOM 2366 N N . PHE A 1 295 ? 39.737 30.220 -26.164 1.00 42.75 295 PHE A N 1
ATOM 2367 C CA . PHE A 1 295 ? 40.098 29.250 -27.215 1.00 42.75 295 PHE A CA 1
ATOM 2368 C C . PHE A 1 295 ? 40.314 27.818 -26.678 1.00 42.75 295 PHE A C 1
ATOM 2370 O O . PHE A 1 295 ? 40.061 26.832 -27.364 1.00 42.75 295 PHE A O 1
ATOM 2377 N N . GLU A 1 296 ? 40.722 27.706 -25.417 1.00 53.69 296 GLU A N 1
ATOM 2378 C CA . GLU A 1 296 ? 40.931 26.445 -24.702 1.00 53.69 296 GLU A CA 1
ATOM 2379 C C . GLU A 1 296 ? 39.611 25.704 -24.412 1.00 53.69 296 GLU A C 1
ATOM 2381 O O . GLU A 1 296 ? 39.547 24.481 -24.526 1.00 53.69 296 GLU A O 1
ATOM 2386 N N . THR A 1 297 ? 38.521 26.439 -24.160 1.00 53.94 297 THR A N 1
ATOM 2387 C CA . THR A 1 297 ? 37.171 25.883 -23.962 1.00 53.94 297 THR A CA 1
ATOM 2388 C C . THR A 1 297 ? 36.620 25.274 -25.253 1.00 53.94 297 THR A C 1
ATOM 2390 O O . THR A 1 297 ? 36.006 24.211 -25.225 1.00 53.94 297 THR A O 1
ATOM 2393 N N . LEU A 1 298 ? 36.888 25.905 -26.402 1.00 48.31 298 LEU A N 1
ATOM 2394 C CA . LEU A 1 298 ? 36.490 25.388 -27.717 1.00 48.31 298 LEU A CA 1
ATOM 2395 C C . LEU A 1 298 ? 37.320 24.171 -28.142 1.00 48.31 298 LEU A C 1
ATOM 2397 O O . LEU A 1 298 ? 36.785 23.259 -28.765 1.00 48.31 298 LEU A O 1
ATOM 2401 N N . LYS A 1 299 ? 38.607 24.125 -27.781 1.00 53.75 299 LYS A N 1
ATOM 2402 C CA . LYS A 1 299 ? 39.473 22.977 -28.074 1.00 53.75 299 LYS A CA 1
ATOM 2403 C C . LYS A 1 299 ? 39.047 21.728 -27.293 1.00 53.75 299 LYS A C 1
ATOM 2405 O O . LYS A 1 299 ? 38.899 20.667 -27.895 1.00 53.75 299 LYS A O 1
ATOM 2410 N N . ASN A 1 300 ? 38.761 21.873 -25.998 1.00 53.44 300 ASN A N 1
ATOM 2411 C CA . ASN A 1 300 ? 38.280 20.766 -25.165 1.00 53.44 300 ASN A CA 1
ATOM 2412 C C . ASN A 1 300 ? 36.916 20.241 -25.640 1.00 53.44 300 ASN A C 1
ATOM 2414 O O . ASN A 1 300 ? 36.693 19.036 -25.646 1.00 53.44 300 ASN A O 1
ATOM 2418 N N . ALA A 1 301 ? 36.030 21.127 -26.111 1.00 52.88 301 ALA A N 1
ATOM 2419 C CA . ALA A 1 301 ? 34.732 20.728 -26.650 1.00 52.88 301 ALA A CA 1
ATOM 2420 C C . ALA A 1 301 ? 34.837 19.908 -27.947 1.00 52.88 301 ALA A C 1
ATOM 2422 O O . ALA A 1 301 ? 33.957 19.100 -28.203 1.00 52.88 301 ALA A O 1
ATOM 2423 N N . ILE A 1 302 ? 35.885 20.093 -28.759 1.00 55.38 302 ILE A N 1
ATOM 2424 C CA . ILE A 1 302 ? 36.105 19.333 -30.004 1.00 55.38 302 ILE A CA 1
ATOM 2425 C C . ILE A 1 302 ? 36.760 17.973 -29.717 1.00 55.38 302 ILE A C 1
ATOM 2427 O O . ILE A 1 302 ? 36.410 16.983 -30.358 1.00 55.38 302 ILE A O 1
ATOM 2431 N N . GLU A 1 303 ? 37.676 17.903 -28.747 1.00 48.41 303 GLU A N 1
ATOM 2432 C CA . GLU A 1 303 ? 38.312 16.643 -28.328 1.00 48.41 303 GLU A CA 1
ATOM 2433 C C . GLU A 1 303 ? 37.308 15.683 -27.645 1.00 48.41 303 GLU A C 1
ATOM 2435 O O . GLU A 1 303 ? 37.412 14.469 -27.822 1.00 48.41 303 GLU A O 1
ATOM 2440 N N . ASP A 1 304 ? 36.274 16.206 -26.971 1.00 50.16 304 ASP A N 1
ATOM 2441 C CA . ASP A 1 304 ? 35.214 15.418 -26.309 1.00 50.16 304 ASP A CA 1
ATOM 2442 C C . ASP A 1 304 ? 34.205 14.778 -27.299 1.00 50.16 304 ASP A C 1
ATOM 2444 O O . ASP A 1 304 ? 33.607 13.734 -27.024 1.00 50.16 304 ASP A O 1
ATOM 2448 N N . VAL A 1 305 ? 34.064 15.329 -28.517 1.00 48.97 305 VAL A N 1
ATOM 2449 C CA . VAL A 1 305 ? 33.196 14.752 -29.573 1.00 48.97 305 VAL A CA 1
ATOM 2450 C C . VAL A 1 305 ? 33.732 13.407 -30.075 1.00 48.97 305 VAL A C 1
ATOM 2452 O O . VAL A 1 305 ? 32.947 12.516 -30.405 1.00 48.97 305 VAL A O 1
ATOM 2455 N N . GLY A 1 306 ? 35.056 13.217 -30.081 1.00 48.25 306 GLY A N 1
ATOM 2456 C CA . GLY A 1 306 ? 35.683 11.964 -30.516 1.00 48.25 306 GLY A CA 1
ATOM 2457 C C . GLY A 1 306 ? 35.337 10.772 -29.616 1.00 48.25 306 GLY A C 1
ATOM 2458 O O . GLY A 1 306 ? 35.077 9.678 -30.115 1.00 48.25 306 GLY A O 1
ATOM 2459 N N . GLY A 1 307 ? 35.247 10.992 -28.299 1.00 54.34 307 GLY A N 1
ATOM 2460 C CA . GLY A 1 307 ? 34.827 9.963 -27.340 1.00 54.34 307 GLY A CA 1
ATOM 2461 C C . GLY A 1 307 ? 33.330 9.647 -27.417 1.00 54.34 307 GLY A C 1
ATOM 2462 O O . GLY A 1 307 ? 32.923 8.493 -27.264 1.00 54.34 307 GLY A O 1
ATOM 2463 N N . ALA A 1 308 ? 32.504 10.654 -27.718 1.00 56.44 308 ALA A N 1
ATOM 2464 C CA . ALA A 1 308 ? 31.058 10.496 -27.842 1.00 56.44 308 ALA A CA 1
ATOM 2465 C C . ALA A 1 308 ? 30.653 9.624 -29.045 1.00 56.44 308 ALA A C 1
ATOM 2467 O O . ALA A 1 308 ? 29.726 8.820 -28.932 1.00 56.44 308 ALA A O 1
ATOM 2468 N N . GLU A 1 309 ? 31.343 9.733 -30.185 1.00 57.81 309 GLU A N 1
ATOM 2469 C CA . GLU A 1 309 ? 31.051 8.911 -31.368 1.00 57.81 309 GLU A CA 1
ATOM 2470 C C . GLU A 1 309 ? 31.443 7.440 -31.188 1.00 57.81 309 GLU A C 1
ATOM 2472 O O . GLU A 1 309 ? 30.712 6.543 -31.621 1.00 57.81 309 GLU A O 1
ATOM 2477 N N . GLU A 1 310 ? 32.568 7.171 -30.526 1.00 59.56 310 GLU A N 1
ATOM 2478 C CA . GLU A 1 310 ? 33.049 5.811 -30.279 1.00 59.56 310 GLU A CA 1
ATOM 2479 C C . GLU A 1 310 ? 32.156 5.076 -29.266 1.00 59.56 310 GLU A C 1
ATOM 2481 O O . GLU A 1 310 ? 31.760 3.927 -29.486 1.00 59.56 310 GLU A O 1
ATOM 2486 N N . GLU A 1 311 ? 31.712 5.786 -28.229 1.00 55.94 311 GLU A N 1
ATOM 2487 C CA . GLU A 1 311 ? 30.710 5.321 -27.270 1.00 55.94 311 GLU A CA 1
ATOM 2488 C C . GLU A 1 311 ? 29.341 5.090 -27.943 1.00 55.94 311 GLU A C 1
ATOM 2490 O O . GLU A 1 311 ? 28.706 4.053 -27.739 1.00 55.94 311 GLU A O 1
ATOM 2495 N N . GLN A 1 312 ? 28.901 5.988 -28.835 1.00 60.16 312 GLN A N 1
ATOM 2496 C CA . GLN A 1 312 ? 27.679 5.815 -29.635 1.00 60.16 312 GLN A CA 1
ATOM 2497 C C . GLN A 1 312 ? 27.760 4.570 -30.539 1.00 60.16 312 GLN A C 1
ATOM 2499 O O . GLN A 1 312 ? 26.764 3.864 -30.727 1.00 60.16 312 GLN A O 1
ATOM 2504 N N . ARG A 1 313 ? 28.942 4.272 -31.092 1.00 63.06 313 ARG A N 1
ATOM 2505 C CA . ARG A 1 313 ? 29.184 3.090 -31.932 1.00 63.06 313 ARG A CA 1
ATOM 2506 C C . ARG A 1 313 ? 29.126 1.804 -31.111 1.00 63.06 313 ARG A C 1
ATOM 2508 O O . ARG A 1 313 ? 28.441 0.863 -31.511 1.00 63.06 313 ARG A O 1
ATOM 2515 N N . ARG A 1 314 ? 29.749 1.807 -29.929 1.00 63.81 314 ARG A N 1
ATOM 2516 C CA . ARG A 1 314 ? 29.723 0.691 -28.972 1.00 63.81 314 ARG A CA 1
ATOM 2517 C C . ARG A 1 314 ? 28.300 0.401 -28.485 1.00 63.81 314 ARG A C 1
ATOM 2519 O O . ARG A 1 314 ? 27.875 -0.752 -28.475 1.00 63.81 314 ARG A O 1
ATOM 2526 N N . ARG A 1 315 ? 27.516 1.447 -28.199 1.00 57.22 315 ARG A N 1
ATOM 2527 C CA . ARG A 1 315 ? 26.088 1.355 -27.831 1.00 57.22 315 ARG A CA 1
ATOM 2528 C C . ARG A 1 315 ? 25.224 0.731 -28.924 1.00 57.22 315 ARG A C 1
ATOM 2530 O O . ARG A 1 315 ? 24.363 -0.100 -28.626 1.00 57.22 315 ARG A O 1
ATOM 2537 N N . ARG A 1 316 ? 25.449 1.098 -30.191 1.00 65.38 316 ARG A N 1
ATOM 2538 C CA . ARG A 1 316 ? 24.729 0.505 -31.333 1.00 65.38 316 ARG A CA 1
ATOM 2539 C C . ARG A 1 316 ? 25.039 -0.979 -31.486 1.00 65.38 316 ARG A C 1
ATOM 2541 O O . ARG A 1 316 ? 24.127 -1.757 -31.746 1.00 65.38 316 ARG A O 1
ATOM 2548 N N . GLU A 1 317 ? 26.293 -1.373 -31.285 1.00 63.69 317 GLU A N 1
ATOM 2549 C CA . GLU A 1 317 ? 26.708 -2.772 -31.403 1.00 63.69 317 GLU A CA 1
ATOM 2550 C C . GLU A 1 317 ? 26.102 -3.648 -30.298 1.00 63.69 317 GLU A C 1
ATOM 2552 O O . GLU A 1 317 ? 25.579 -4.725 -30.581 1.00 63.69 317 GLU A O 1
ATOM 2557 N N . VAL A 1 318 ? 26.083 -3.157 -29.055 1.00 58.31 318 VAL A N 1
ATOM 2558 C CA . VAL A 1 318 ? 25.437 -3.849 -27.928 1.00 58.31 318 VAL A CA 1
ATOM 2559 C C . VAL A 1 318 ? 23.932 -3.983 -28.167 1.00 58.31 318 VAL A C 1
ATOM 2561 O O . VAL A 1 318 ? 23.392 -5.081 -28.054 1.00 58.31 318 VAL A O 1
ATOM 2564 N N . THR A 1 319 ? 23.263 -2.906 -28.589 1.00 58.84 319 THR A N 1
ATOM 2565 C CA . THR A 1 319 ? 21.818 -2.920 -28.887 1.00 58.84 319 THR A CA 1
ATOM 2566 C C . THR A 1 319 ? 21.476 -3.943 -29.970 1.00 58.84 319 THR A C 1
ATOM 2568 O O . THR A 1 319 ? 20.534 -4.717 -29.815 1.00 58.84 319 THR A O 1
ATOM 2571 N N . LEU A 1 320 ? 22.267 -3.992 -31.046 1.00 60.88 320 LEU A N 1
ATOM 2572 C CA . LEU A 1 320 ? 22.069 -4.948 -32.132 1.00 60.88 320 LEU A CA 1
ATOM 2573 C C . LEU A 1 320 ? 22.241 -6.396 -31.648 1.00 60.88 320 LEU A C 1
ATOM 2575 O O . LEU A 1 320 ? 21.465 -7.266 -32.036 1.00 60.88 320 LEU A O 1
ATOM 2579 N N . ARG A 1 321 ? 23.218 -6.666 -30.773 1.00 58.25 321 ARG A N 1
ATOM 2580 C CA . ARG A 1 321 ? 23.455 -8.013 -30.227 1.00 58.25 321 ARG A CA 1
ATOM 2581 C C . ARG A 1 321 ? 22.344 -8.470 -29.283 1.00 58.25 321 ARG A C 1
ATOM 2583 O O . ARG A 1 321 ? 21.887 -9.599 -29.418 1.00 58.25 321 ARG A O 1
ATOM 2590 N N . PHE A 1 322 ? 21.836 -7.596 -28.412 1.00 55.28 322 PHE A N 1
ATOM 2591 C CA . PHE A 1 322 ? 20.672 -7.909 -27.566 1.00 55.28 322 PHE A CA 1
ATOM 2592 C C . PHE A 1 322 ? 19.388 -8.157 -28.375 1.00 55.28 322 PHE A C 1
ATOM 2594 O O . PHE A 1 322 ? 18.504 -8.867 -27.909 1.00 55.28 322 PHE A O 1
ATOM 2601 N N . GLN A 1 323 ? 19.281 -7.599 -29.584 1.00 47.47 323 GLN A N 1
ATOM 2602 C CA . GLN A 1 323 ? 18.145 -7.831 -30.484 1.00 47.47 323 GLN A CA 1
ATOM 2603 C C . GLN A 1 323 ? 18.248 -9.130 -31.295 1.00 47.47 323 GLN A C 1
ATOM 2605 O O . GLN A 1 323 ? 17.234 -9.589 -31.814 1.00 47.47 323 GLN A O 1
ATOM 2610 N N . THR A 1 324 ? 19.450 -9.691 -31.457 1.00 56.91 324 THR A N 1
ATOM 2611 C CA . THR A 1 324 ? 19.709 -10.759 -32.441 1.00 56.91 324 THR A CA 1
ATOM 2612 C C . THR A 1 324 ? 20.261 -12.054 -31.847 1.00 56.91 324 THR A C 1
ATOM 2614 O O . THR A 1 324 ? 20.182 -13.084 -32.514 1.00 56.91 324 THR A O 1
ATOM 2617 N N . ALA A 1 325 ? 20.786 -12.040 -30.617 1.00 49.50 325 ALA A N 1
ATOM 2618 C CA . ALA A 1 325 ? 21.335 -13.230 -29.972 1.00 49.50 325 ALA A CA 1
ATOM 2619 C C . ALA A 1 325 ? 20.247 -14.103 -29.303 1.00 49.50 325 ALA A C 1
ATOM 2621 O O . ALA A 1 325 ? 19.272 -13.572 -28.762 1.00 49.50 325 ALA A O 1
ATOM 2622 N N . PRO A 1 326 ? 20.404 -15.441 -29.307 1.00 51.22 326 PRO A N 1
ATOM 2623 C CA . PRO A 1 326 ? 19.509 -16.360 -28.610 1.00 51.22 326 PRO A CA 1
ATOM 2624 C C . PRO A 1 326 ? 19.602 -16.206 -27.083 1.00 51.22 326 PRO A C 1
ATOM 2626 O O . PRO A 1 326 ? 20.655 -15.898 -26.523 1.00 51.22 326 PRO A O 1
ATOM 2629 N N . PHE A 1 327 ? 18.479 -16.443 -26.400 1.00 43.56 327 PHE A N 1
ATOM 2630 C CA . PHE A 1 327 ? 18.315 -16.193 -24.962 1.00 43.56 327 PHE A CA 1
ATOM 2631 C C . PHE A 1 327 ? 19.345 -16.931 -24.088 1.00 43.56 327 PHE A C 1
ATOM 2633 O O . PHE A 1 327 ? 19.852 -16.344 -23.133 1.00 43.56 327 PHE A O 1
ATOM 2640 N N . GLU A 1 328 ? 19.720 -18.169 -24.433 1.00 49.59 328 GLU A N 1
ATOM 2641 C CA . GLU A 1 328 ? 20.741 -18.919 -23.686 1.00 49.59 328 GLU A CA 1
ATOM 2642 C C . GLU A 1 328 ? 22.129 -18.261 -23.718 1.00 49.59 328 GLU A C 1
ATOM 2644 O O . GLU A 1 328 ? 22.876 -18.364 -22.747 1.00 49.59 328 GLU A O 1
ATOM 2649 N N . GLU A 1 329 ? 22.474 -17.545 -24.790 1.00 50.50 329 GLU A N 1
ATOM 2650 C CA . GLU A 1 329 ? 23.771 -16.872 -24.927 1.00 50.50 329 GLU A CA 1
ATOM 2651 C C . GLU A 1 329 ? 23.821 -15.582 -24.092 1.00 50.50 329 GLU A C 1
ATOM 2653 O O . GLU A 1 329 ? 24.820 -15.297 -23.428 1.00 50.50 329 GLU A O 1
ATOM 2658 N N . ILE A 1 330 ? 22.702 -14.851 -24.035 1.00 51.66 330 ILE A N 1
ATOM 2659 C CA . ILE A 1 330 ? 22.530 -13.672 -23.173 1.00 51.66 330 ILE A CA 1
ATOM 2660 C C . ILE A 1 330 ? 22.554 -14.091 -21.692 1.00 51.66 330 ILE A C 1
ATOM 2662 O O . ILE A 1 330 ? 23.242 -13.469 -20.879 1.00 51.66 330 ILE A O 1
ATOM 2666 N N . ALA A 1 331 ? 21.873 -15.187 -21.344 1.00 46.50 331 ALA A N 1
ATOM 2667 C CA . ALA A 1 331 ? 21.840 -15.729 -19.987 1.00 46.50 331 ALA A CA 1
ATOM 2668 C C . ALA A 1 331 ? 23.212 -16.257 -19.524 1.00 46.50 331 ALA A C 1
ATOM 2670 O O . ALA A 1 331 ? 23.611 -16.017 -18.383 1.00 46.50 331 ALA A O 1
ATOM 2671 N N . ALA A 1 332 ? 23.973 -16.915 -20.406 1.00 50.97 332 ALA A N 1
ATOM 2672 C CA . ALA A 1 332 ? 25.314 -17.417 -20.096 1.00 50.97 332 ALA A CA 1
ATOM 2673 C C . ALA A 1 332 ? 26.326 -16.291 -19.806 1.00 50.97 332 ALA A C 1
ATOM 2675 O O . ALA A 1 332 ? 27.169 -16.430 -18.919 1.00 50.97 332 ALA A O 1
ATOM 2676 N N . LEU A 1 333 ? 26.221 -15.155 -20.505 1.00 48.09 333 LEU A N 1
ATOM 2677 C CA . LEU A 1 333 ? 27.044 -13.963 -20.264 1.00 48.09 333 LEU A CA 1
ATOM 2678 C C . LEU A 1 333 ? 26.664 -13.230 -18.964 1.00 48.09 333 LEU A C 1
ATOM 2680 O O . LEU A 1 333 ? 27.546 -12.750 -18.250 1.00 48.09 333 LEU A O 1
ATOM 2684 N N . CYS A 1 334 ? 25.373 -13.178 -18.621 1.00 44.69 334 CYS A N 1
ATOM 2685 C CA . CYS A 1 334 ? 24.884 -12.590 -17.367 1.00 44.69 334 CYS A CA 1
ATOM 2686 C C . CYS A 1 334 ? 25.104 -13.486 -16.134 1.00 44.69 334 CYS A C 1
ATOM 2688 O O . CYS A 1 334 ? 25.148 -12.978 -15.014 1.00 44.69 334 CYS A O 1
ATOM 2690 N N . GLY A 1 335 ? 25.299 -14.796 -16.323 1.00 38.56 335 GLY A N 1
ATOM 2691 C CA . GLY A 1 335 ? 25.589 -15.760 -15.253 1.00 38.56 335 GLY A CA 1
ATOM 2692 C C . GLY A 1 335 ? 26.919 -15.527 -14.518 1.00 38.56 335 GLY A C 1
ATOM 2693 O O . GLY A 1 335 ? 27.138 -16.071 -13.434 1.00 38.56 335 GLY A O 1
ATOM 2694 N N . ALA A 1 336 ? 27.806 -14.678 -15.047 1.00 44.50 336 ALA A N 1
ATOM 2695 C CA . ALA A 1 336 ? 28.954 -14.174 -14.305 1.00 44.50 336 ALA A CA 1
ATOM 2696 C C . ALA A 1 336 ? 28.489 -13.080 -13.324 1.00 44.50 336 ALA A C 1
ATOM 2698 O O . ALA A 1 336 ? 28.336 -11.920 -13.706 1.00 44.50 336 ALA A O 1
ATOM 2699 N N . LYS A 1 337 ? 28.294 -13.454 -12.047 1.00 43.75 337 LYS A N 1
ATOM 2700 C CA . LYS A 1 337 ? 27.834 -12.619 -10.906 1.00 43.75 337 LYS A CA 1
ATOM 2701 C C . LYS A 1 337 ? 28.387 -11.181 -10.826 1.00 43.75 337 LYS A C 1
ATOM 2703 O O . LYS A 1 337 ? 27.798 -10.345 -10.150 1.00 43.75 337 LYS A O 1
ATOM 2708 N N . THR A 1 338 ? 29.505 -10.876 -11.476 1.00 42.19 338 THR A N 1
ATOM 2709 C CA . THR A 1 338 ? 30.181 -9.572 -11.461 1.00 42.19 338 THR A CA 1
ATOM 2710 C C . THR A 1 338 ? 29.771 -8.611 -12.586 1.00 42.19 338 THR A C 1
ATOM 2712 O O . THR A 1 338 ? 29.950 -7.408 -12.416 1.00 42.19 338 THR A O 1
ATOM 2715 N N . LEU A 1 339 ? 29.198 -9.076 -13.706 1.00 40.84 339 LEU A N 1
ATOM 2716 C CA . LEU A 1 339 ? 28.828 -8.207 -14.842 1.00 40.84 339 LEU A CA 1
ATOM 2717 C C . LEU A 1 339 ? 27.398 -7.654 -14.769 1.00 40.84 339 LEU A C 1
ATOM 2719 O O . LEU A 1 339 ? 27.113 -6.633 -15.386 1.00 40.84 339 LEU A O 1
ATOM 2723 N N . LEU A 1 340 ? 26.499 -8.261 -13.990 1.00 42.44 340 LEU A N 1
ATOM 2724 C CA . LEU A 1 340 ? 25.153 -7.708 -13.793 1.00 42.44 340 LEU A CA 1
ATOM 2725 C C . LEU A 1 340 ? 25.205 -6.334 -13.111 1.00 42.44 340 LEU A C 1
ATOM 2727 O O . LEU A 1 340 ? 24.502 -5.428 -13.541 1.00 42.44 340 LEU A O 1
ATOM 2731 N N . GLN A 1 341 ? 26.111 -6.127 -12.146 1.00 46.16 341 GLN A N 1
ATOM 2732 C CA . GLN A 1 341 ? 26.313 -4.815 -11.514 1.00 46.16 341 GLN A CA 1
ATOM 2733 C C . GLN A 1 341 ? 26.771 -3.725 -12.502 1.00 46.16 341 GLN A C 1
ATOM 2735 O O . GLN A 1 341 ? 26.463 -2.555 -12.288 1.00 46.16 341 GLN A O 1
ATOM 2740 N N . SER A 1 342 ? 27.471 -4.078 -13.588 1.00 46.84 342 SER A N 1
ATOM 2741 C CA . SER A 1 342 ? 27.943 -3.116 -14.597 1.00 46.84 342 SER A CA 1
ATOM 2742 C C . SER A 1 342 ? 27.043 -3.010 -15.836 1.00 46.84 342 SER A C 1
ATOM 2744 O O . SER A 1 342 ? 27.030 -1.961 -16.480 1.00 46.84 342 SER A O 1
ATOM 2746 N N . GLY A 1 343 ? 26.270 -4.052 -16.161 1.00 48.56 343 GLY A N 1
ATOM 2747 C CA . GLY A 1 343 ? 25.342 -4.091 -17.298 1.00 48.56 343 GLY A CA 1
ATOM 2748 C C . GLY A 1 343 ? 23.935 -3.577 -16.982 1.00 48.56 343 GLY A C 1
ATOM 2749 O O . GLY A 1 343 ? 23.303 -2.974 -17.850 1.00 48.56 343 GLY A O 1
ATOM 2750 N N . LEU A 1 344 ? 23.464 -3.741 -15.739 1.00 53.34 344 LEU A N 1
ATOM 2751 C CA . LEU A 1 344 ? 22.167 -3.229 -15.279 1.00 53.34 344 LEU A CA 1
ATOM 2752 C C . LEU A 1 344 ? 22.005 -1.723 -15.564 1.00 53.34 344 LEU A C 1
ATOM 2754 O O . LEU A 1 344 ? 21.029 -1.375 -16.221 1.00 53.34 344 LEU A O 1
ATOM 2758 N N . PRO A 1 345 ? 22.971 -0.834 -15.241 1.00 53.62 345 PRO A N 1
ATOM 2759 C CA . PRO A 1 345 ? 22.884 0.589 -15.586 1.00 53.62 345 PRO A CA 1
ATOM 2760 C C . PRO A 1 345 ? 22.659 0.875 -17.080 1.00 53.62 345 PRO A C 1
ATOM 2762 O O . PRO A 1 345 ? 21.970 1.830 -17.424 1.00 53.62 345 PRO A O 1
ATOM 2765 N N . GLN A 1 346 ? 23.205 0.046 -17.977 1.00 54.25 346 GLN A N 1
ATOM 2766 C CA . GLN A 1 346 ? 23.071 0.222 -19.430 1.00 54.25 346 GLN A CA 1
ATOM 2767 C C . GLN A 1 346 ? 21.697 -0.238 -19.930 1.00 54.25 346 GLN A C 1
ATOM 2769 O O . GLN A 1 346 ? 21.079 0.443 -20.748 1.00 54.25 346 GLN A O 1
ATOM 2774 N N . VAL A 1 347 ? 21.193 -1.360 -19.403 1.00 57.25 347 VAL A N 1
ATOM 2775 C CA . VAL A 1 347 ? 19.812 -1.817 -19.636 1.00 57.25 347 VAL A CA 1
ATOM 2776 C C . VAL A 1 347 ? 18.814 -0.792 -19.085 1.00 57.25 347 VAL A C 1
ATOM 2778 O O . VAL A 1 347 ? 17.803 -0.509 -19.724 1.00 57.25 347 VAL A O 1
ATOM 2781 N N . PHE A 1 348 ? 19.126 -0.176 -17.944 1.00 58.91 348 PHE A N 1
ATOM 2782 C CA . PHE A 1 348 ? 18.305 0.857 -17.318 1.00 58.91 348 PHE A CA 1
ATOM 2783 C C . PHE A 1 348 ? 18.265 2.153 -18.125 1.00 58.91 348 PHE A C 1
ATOM 2785 O O . PHE A 1 348 ? 17.177 2.650 -18.389 1.00 58.91 348 PHE A O 1
ATOM 2792 N N . GLU A 1 349 ? 19.401 2.656 -18.614 1.00 59.59 349 GLU A N 1
ATOM 2793 C CA . GLU A 1 349 ? 19.425 3.818 -19.517 1.00 59.59 349 GLU A CA 1
ATOM 2794 C C . GLU A 1 349 ? 18.629 3.565 -20.811 1.00 59.59 349 GLU A C 1
ATOM 2796 O O . GLU A 1 349 ? 17.962 4.470 -21.305 1.00 59.59 349 GLU A O 1
ATOM 2801 N N . LEU A 1 350 ? 18.641 2.339 -21.349 1.00 60.62 350 LEU A N 1
ATOM 2802 C CA . LEU A 1 350 ? 17.850 1.966 -22.531 1.00 60.62 350 LEU A CA 1
ATOM 2803 C C . LEU A 1 350 ? 16.336 1.996 -22.270 1.00 60.62 350 LEU A C 1
ATOM 2805 O O . LEU A 1 350 ? 15.584 2.416 -23.147 1.00 60.62 350 LEU A O 1
ATOM 2809 N N . ILE A 1 351 ? 15.899 1.577 -21.079 1.00 58.41 351 ILE A N 1
ATOM 2810 C CA . ILE A 1 351 ? 14.490 1.617 -20.657 1.00 58.41 351 ILE A CA 1
ATOM 2811 C C . ILE A 1 351 ? 14.044 3.063 -20.379 1.00 58.41 351 ILE A C 1
ATOM 2813 O O . ILE A 1 351 ? 12.935 3.441 -20.747 1.00 58.41 351 ILE A O 1
ATOM 2817 N N . ILE A 1 352 ? 14.915 3.879 -19.777 1.00 54.88 352 ILE A N 1
ATOM 2818 C CA . ILE A 1 352 ? 14.632 5.274 -19.397 1.00 54.88 352 ILE A CA 1
ATOM 2819 C C . ILE A 1 352 ? 14.643 6.215 -20.616 1.00 54.88 352 ILE A C 1
ATOM 2821 O O . ILE A 1 352 ? 13.866 7.165 -20.667 1.00 54.88 352 ILE A O 1
ATOM 2825 N N . ARG A 1 353 ? 15.504 5.969 -21.617 1.00 51.12 353 ARG A N 1
ATOM 2826 C CA . ARG A 1 353 ? 15.658 6.846 -22.795 1.00 51.12 353 ARG A CA 1
ATOM 2827 C C . ARG A 1 353 ? 14.737 6.542 -23.967 1.00 51.12 353 ARG A C 1
ATOM 2829 O O . ARG A 1 353 ? 14.781 7.294 -24.940 1.00 51.12 353 ARG A O 1
ATOM 2836 N N . THR A 1 354 ? 13.930 5.481 -23.943 1.00 42.25 354 THR A N 1
ATOM 2837 C CA . THR A 1 354 ? 12.871 5.345 -24.952 1.00 42.25 354 THR A CA 1
ATOM 2838 C C . THR A 1 354 ? 11.851 6.463 -24.733 1.00 42.25 354 THR A C 1
ATOM 2840 O O . THR A 1 354 ? 11.183 6.451 -23.701 1.00 42.25 354 THR A O 1
ATOM 2843 N N . PRO A 1 355 ? 11.739 7.452 -25.643 1.00 34.47 355 PRO A N 1
ATOM 2844 C CA . PRO A 1 355 ? 10.791 8.538 -25.453 1.00 34.47 355 PRO A CA 1
ATOM 2845 C C . PRO A 1 355 ? 9.359 7.983 -25.506 1.00 34.47 355 PRO A C 1
ATOM 2847 O O . PRO A 1 355 ? 9.123 6.994 -26.217 1.00 34.47 355 PRO A O 1
ATOM 2850 N N . PRO A 1 356 ? 8.392 8.612 -24.809 1.00 35.56 356 PRO A N 1
ATOM 2851 C CA . PRO A 1 356 ? 6.983 8.330 -25.047 1.00 35.56 356 PRO A CA 1
ATOM 2852 C C . PRO A 1 356 ? 6.727 8.525 -26.544 1.00 35.56 356 PRO A C 1
ATOM 2854 O O . PRO A 1 356 ? 7.161 9.512 -27.143 1.00 35.56 356 PRO A O 1
ATOM 2857 N N . SER A 1 357 ? 6.122 7.525 -27.183 1.00 30.59 357 SER A N 1
ATOM 2858 C CA . SER A 1 357 ? 5.851 7.589 -28.619 1.00 30.59 357 SER A CA 1
ATOM 2859 C C . SER A 1 357 ? 5.024 8.845 -28.924 1.00 30.59 357 SER A C 1
ATOM 2861 O O . SER A 1 357 ? 4.050 9.094 -28.219 1.00 30.59 357 SER A O 1
ATOM 2863 N N . PRO A 1 358 ? 5.368 9.643 -29.951 1.00 35.62 358 PRO A N 1
ATOM 2864 C CA . PRO A 1 358 ? 4.585 10.818 -30.291 1.00 35.62 358 PRO A CA 1
ATOM 2865 C C . PRO A 1 358 ? 3.232 10.382 -30.859 1.00 35.62 358 PRO A C 1
ATOM 2867 O O . PRO A 1 358 ? 3.132 9.886 -31.982 1.00 35.62 358 PRO A O 1
ATOM 2870 N N . THR A 1 359 ? 2.178 10.593 -30.079 1.00 35.44 359 THR A N 1
ATOM 2871 C CA . THR A 1 359 ? 0.807 10.704 -30.567 1.00 35.44 359 THR A CA 1
ATOM 2872 C C . THR A 1 359 ? 0.710 11.896 -31.515 1.00 35.44 359 THR A C 1
ATOM 2874 O O . THR A 1 359 ? 0.783 13.048 -31.095 1.00 35.44 359 THR A O 1
ATOM 2877 N N . ALA A 1 360 ? 0.503 11.622 -32.799 1.00 28.00 360 ALA A N 1
ATOM 2878 C CA . ALA A 1 360 ? -0.109 12.563 -33.726 1.00 28.00 360 ALA A CA 1
ATOM 2879 C C . ALA A 1 360 ? -1.060 11.780 -34.646 1.00 28.00 360 ALA A C 1
ATOM 2881 O O . ALA A 1 360 ? -0.609 10.848 -35.322 1.00 28.00 360 ALA A O 1
ATOM 2882 N N . PRO A 1 361 ? -2.362 12.115 -34.702 1.00 35.91 361 PRO A N 1
ATOM 2883 C CA . PRO A 1 361 ? -3.236 11.568 -35.723 1.00 35.91 361 PRO A CA 1
ATOM 2884 C C . PRO A 1 361 ? -2.808 12.147 -37.075 1.00 35.91 361 PRO A C 1
ATOM 2886 O O . PRO A 1 361 ? -2.750 13.363 -37.264 1.00 35.91 361 PRO A O 1
ATOM 2889 N N . ARG A 1 362 ? -2.490 11.266 -38.028 1.00 30.20 362 ARG A N 1
ATOM 2890 C CA . ARG A 1 362 ? -2.370 11.651 -39.435 1.00 30.20 362 ARG A CA 1
ATOM 2891 C C . ARG A 1 362 ? -3.730 12.174 -39.883 1.00 30.20 362 ARG A C 1
ATOM 2893 O O . ARG A 1 362 ? -4.691 11.419 -39.958 1.00 30.20 362 ARG A O 1
ATOM 2900 N N . SER A 1 363 ? -3.800 13.468 -40.159 1.00 32.44 363 SER A N 1
ATOM 2901 C CA . SER A 1 363 ? -4.903 14.077 -40.888 1.00 32.44 363 SER A CA 1
ATOM 2902 C C . SER A 1 363 ? -4.859 13.532 -42.315 1.00 32.44 363 SER A C 1
ATOM 2904 O O . SER A 1 363 ? -3.944 13.834 -43.080 1.00 32.44 363 SER A O 1
ATOM 2906 N N . GLU A 1 364 ? -5.820 12.681 -42.660 1.00 32.31 364 GLU A N 1
ATOM 2907 C CA . GLU A 1 364 ? -6.122 12.356 -44.050 1.00 32.31 364 GLU A CA 1
ATOM 2908 C C . GLU A 1 364 ? -6.716 13.605 -44.722 1.00 32.31 364 GLU A C 1
ATOM 2910 O O . GLU A 1 364 ? -7.695 14.157 -44.211 1.00 32.31 364 GLU A O 1
ATOM 2915 N N . PRO A 1 365 ?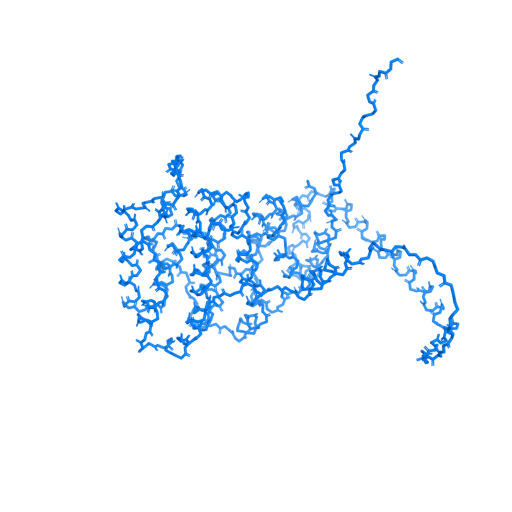 -6.183 14.086 -45.859 1.00 34.59 365 PRO A N 1
ATOM 2916 C CA . PRO A 1 365 ? -6.920 15.031 -46.678 1.00 34.59 365 PRO A CA 1
ATOM 2917 C C . PRO A 1 365 ? -8.024 14.269 -47.419 1.00 34.59 365 PRO A C 1
ATOM 2919 O O . PRO A 1 365 ? -7.770 13.518 -48.362 1.00 34.59 365 PRO A O 1
ATOM 2922 N N . GLY A 1 366 ? -9.258 14.462 -46.956 1.00 31.14 366 GLY A N 1
ATOM 2923 C CA . GLY A 1 366 ? -10.464 14.010 -47.633 1.00 31.14 366 GLY A CA 1
ATOM 2924 C C . GLY A 1 366 ? -10.585 14.619 -49.031 1.00 31.14 366 GLY A C 1
ATOM 2925 O O . GLY A 1 366 ? -10.469 15.830 -49.221 1.00 31.14 366 GLY A O 1
ATOM 2926 N N . PHE A 1 367 ? -10.839 13.751 -50.006 1.00 38.06 367 PHE A N 1
ATOM 2927 C CA . PHE A 1 367 ? -11.345 14.103 -51.327 1.00 38.06 367 PHE A CA 1
ATOM 2928 C C . PHE A 1 367 ? -12.779 14.623 -51.223 1.00 38.06 367 PHE A C 1
ATOM 2930 O O . PHE A 1 367 ? -13.639 13.868 -50.796 1.00 38.06 367 PHE A O 1
ATOM 2937 N N . HIS A 1 368 ? -13.012 15.856 -51.673 1.00 37.19 368 HIS A N 1
ATOM 2938 C CA . HIS A 1 368 ? -14.236 16.437 -52.258 1.00 37.19 368 HIS A CA 1
ATOM 2939 C C . HIS A 1 368 ? -13.779 17.838 -52.739 1.00 37.19 368 HIS A C 1
ATOM 2941 O O . HIS A 1 368 ? -13.175 18.562 -51.956 1.00 37.19 368 HIS A O 1
ATOM 2947 N N . HIS A 1 369 ? -13.903 18.287 -53.988 1.00 38.25 369 HIS A N 1
ATOM 2948 C CA . HIS A 1 369 ? -14.943 18.091 -54.989 1.00 38.25 369 HIS A CA 1
ATOM 2949 C C . HIS A 1 369 ? -14.401 18.347 -56.400 1.00 38.25 369 HIS A C 1
ATOM 2951 O O . HIS A 1 369 ? -13.486 19.196 -56.519 1.00 38.25 369 HIS A O 1
#

Secondary structure (DSSP, 8-state):
-HHHHHHHHHHHHHHT---S-GGGS-HHHHHHHHHHTT-S-HHHHHHHHHHHHHHH-TT-GGGT----SS--GGGS---SS--HHHHHHHHHHHHHHHHHHHHHHH-TT--HHHHHHHHHHHHHHHHHH--HHHHHHHHHHHHHHHHHHH-SSS---HHHHHHHHHHHHHHHHHHHHHT--HHHHHHHHHHHHHHHHH-GGGSHHHHTSS-----SS-----GGGS--HHHHHHHHTTSGGGGGHHHHHSPP--PPPHHHHHHHHHHHHTTS----------------------HHHHHHHHHHHHHHHHHHHHHHHHHHHHHHS-HHHHHHHHTSTTTHHHHHHHHHHHHHSSPPP------------